Protein 3O60 (pdb70)

Structure (mmCIF, N/CA/C/O backbone):
data_3O60
#
_entry.id   3O60
#
_cell.length_a   95.457
_cell.length_b   95.457
_cell.length_c   96.840
_cell.angle_alpha   90.00
_cell.angle_beta   90.00
_cell.angle_gamma   90.00
#
_symmetry.space_group_name_H-M   'P 41'
#
loop_
_entity.id
_entity.type
_entity.pdbx_description
1 polymer 'Lin0861 protein'
2 non-polymer 'SULFATE ION'
#
loop_
_atom_site.group_PDB
_atom_site.id
_atom_site.type_symbol
_atom_site.label_atom_id
_atom_site.label_alt_id
_atom_site.label_comp_id
_atom_site.label_asym_id
_atom_site.label_entity_id
_atom_site.label_seq_id
_atom_site.pdbx_PDB_ins_code
_atom_site.Cartn_x
_atom_site.Cartn_y
_atom_site.Cartn_z
_atom_site.occupancy
_atom_site.B_iso_or_equiv
_atom_site.auth_seq_id
_atom_site.auth_comp_id
_atom_site.auth_asym_id
_atom_site.auth_atom_id
_atom_site.pdbx_PDB_model_num
ATOM 1 N N . ASN A 1 3 ? 29.301 17.974 0.275 1.00 73.50 3 ASN A N 1
ATOM 2 C CA . ASN A 1 3 ? 27.886 17.741 0.527 1.00 76.18 3 ASN A CA 1
ATOM 3 C C . ASN A 1 3 ? 27.671 16.757 1.665 1.00 73.79 3 ASN A C 1
ATOM 4 O O . ASN A 1 3 ? 28.626 16.213 2.206 1.00 73.76 3 ASN A O 1
ATOM 9 N N . TYR A 1 4 ? 26.417 16.546 2.041 1.00 74.14 4 TYR A N 1
ATOM 10 C CA . TYR A 1 4 ? 26.097 15.716 3.201 1.00 76.99 4 TYR A CA 1
ATOM 11 C C . TYR A 1 4 ? 25.550 14.317 2.909 1.00 75.66 4 TYR A C 1
ATOM 12 O O . TYR A 1 4 ? 25.081 13.637 3.813 1.00 72.92 4 TYR A O 1
ATOM 21 N N . VAL A 1 5 ? 25.597 13.893 1.652 1.00 74.96 5 VAL A N 1
ATOM 22 C CA . VAL A 1 5 ? 25.151 12.550 1.278 1.00 74.70 5 VAL A CA 1
ATOM 23 C C . VAL A 1 5 ? 26.141 11.469 1.729 1.00 75.96 5 VAL A C 1
ATOM 24 O O . VAL A 1 5 ? 27.331 11.735 1.861 1.00 74.89 5 VAL A O 1
ATOM 28 N N . LYS A 1 6 ? 25.656 10.249 1.938 1.00 73.59 6 LYS A N 1
ATOM 29 C CA . LYS A 1 6 ? 26.474 9.210 2.562 1.00 71.39 6 LYS A CA 1
ATOM 30 C C . LYS A 1 6 ? 26.974 8.103 1.632 1.00 72.81 6 LYS A C 1
ATOM 31 O O . LYS A 1 6 ? 26.200 7.463 0.925 1.00 70.90 6 LYS A O 1
ATOM 33 N N . VAL A 1 7 ? 28.292 7.916 1.629 1.00 72.45 7 VAL A N 1
ATOM 34 C CA . VAL A 1 7 ? 28.961 6.850 0.887 1.00 67.35 7 VAL A CA 1
ATOM 35 C C . VAL A 1 7 ? 28.710 5.404 1.328 1.00 66.79 7 VAL A C 1
ATOM 36 O O . VAL A 1 7 ? 28.531 4.524 0.496 1.00 67.36 7 VAL A O 1
ATOM 40 N N . HIS A 1 8 ? 28.625 5.182 2.626 1.00 68.31 8 HIS A N 1
ATOM 41 C CA . HIS A 1 8 ? 28.630 3.840 3.189 1.00 68.40 8 HIS A CA 1
ATOM 42 C C . HIS A 1 8 ? 27.326 3.105 3.079 1.00 71.09 8 HIS A C 1
ATOM 43 O O . HIS A 1 8 ? 26.313 3.606 3.502 1.00 73.77 8 HIS A O 1
ATOM 50 N N . GLN A 1 9 ? 27.353 1.899 2.529 1.00 73.88 9 GLN A N 1
ATOM 51 C CA . GLN A 1 9 ? 26.142 1.178 2.351 1.00 75.74 9 GLN A CA 1
ATOM 52 C C . GLN A 1 9 ? 26.000 0.570 3.691 1.00 76.98 9 GLN A C 1
ATOM 53 O O . GLN A 1 9 ? 26.853 0.721 4.510 1.00 77.63 9 GLN A O 1
ATOM 59 N N . PRO A 1 10 ? 24.898 -0.086 3.954 1.00 81.99 10 PRO A N 1
ATOM 60 C CA . PRO A 1 10 ? 24.752 -0.700 5.264 1.00 84.59 10 PRO A CA 1
ATOM 61 C C . PRO A 1 10 ? 24.592 -2.191 5.139 1.00 84.62 10 PRO A C 1
ATOM 62 O O . PRO A 1 10 ? 23.932 -2.677 4.242 1.00 79.85 10 PRO A O 1
ATOM 66 N N . LEU A 1 11 ? 25.206 -2.920 6.045 1.00 85.08 11 LEU A N 1
ATOM 67 C CA . LEU A 1 11 ? 25.152 -4.352 5.977 1.00 84.53 11 LEU A CA 1
ATOM 68 C C . LEU A 1 11 ? 24.586 -4.801 7.258 1.00 87.00 11 LEU A C 1
ATOM 69 O O . LEU A 1 11 ? 25.022 -4.363 8.301 1.00 88.50 11 LEU A O 1
ATOM 71 N N . ASN A 1 12 ? 23.600 -5.669 7.188 1.00 87.47 12 ASN A N 1
ATOM 72 C CA . ASN A 1 12 ? 23.118 -6.337 8.360 1.00 86.57 12 ASN A CA 1
ATOM 73 C C . ASN A 1 12 ? 23.479 -7.745 8.071 1.00 84.42 12 ASN A C 1
ATOM 74 O O . ASN A 1 12 ? 22.703 -8.457 7.493 1.00 84.34 12 ASN A O 1
ATOM 76 N N . VAL A 1 13 ? 24.690 -8.137 8.415 1.00 83.03 13 VAL A N 1
ATOM 77 C CA . VAL A 1 13 ? 25.141 -9.470 8.054 1.00 81.76 13 VAL A CA 1
ATOM 78 C C . VAL A 1 13 ? 25.219 -10.359 9.279 1.00 77.73 13 VAL A C 1
ATOM 79 O O . VAL A 1 13 ? 25.764 -9.980 10.309 1.00 75.27 13 VAL A O 1
ATOM 83 N N . ASP A 1 14 ? 24.707 -11.571 9.143 1.00 75.13 14 ASP A N 1
ATOM 84 C CA . ASP A 1 14 ? 24.587 -12.471 10.268 1.00 73.75 14 ASP A CA 1
ATOM 85 C C . ASP A 1 14 ? 25.962 -12.767 10.806 1.00 73.36 14 ASP A C 1
ATOM 86 O O . ASP A 1 14 ? 26.935 -12.773 10.067 1.00 74.16 14 ASP A O 1
ATOM 91 N N . LEU A 1 15 ? 26.034 -13.003 12.106 1.00 72.01 15 LEU A N 1
ATOM 92 C CA . LEU A 1 15 ? 27.297 -13.276 12.746 1.00 70.88 15 LEU A CA 1
ATOM 93 C C . LEU A 1 15 ? 27.838 -14.539 12.119 1.00 72.31 15 LEU A C 1
ATOM 94 O O . LEU A 1 15 ? 29.029 -14.651 11.859 1.00 72.84 15 LEU A O 1
ATOM 99 N N . ARG A 1 16 ? 26.951 -15.500 11.895 1.00 71.06 16 ARG A N 1
ATOM 100 C CA . ARG A 1 16 ? 27.355 -16.769 11.324 1.00 72.17 16 ARG A CA 1
ATOM 101 C C . ARG A 1 16 ? 27.905 -16.577 9.927 1.00 71.63 16 ARG A C 1
ATOM 102 O O . ARG A 1 16 ? 28.909 -17.177 9.562 1.00 69.53 16 ARG A O 1
ATOM 104 N N . THR A 1 17 ? 27.216 -15.775 9.127 1.00 71.38 17 THR A N 1
ATOM 105 C CA . THR A 1 17 ? 27.676 -15.513 7.777 1.00 70.13 17 THR A CA 1
ATOM 106 C C . THR A 1 17 ? 29.010 -14.795 7.807 1.00 65.90 17 THR A C 1
ATOM 107 O O . THR A 1 17 ? 29.917 -15.125 7.056 1.00 66.44 17 THR A O 1
ATOM 111 N N . GLN A 1 18 ? 29.110 -13.787 8.662 1.00 66.18 18 GLN A N 1
ATOM 112 C CA . GLN A 1 18 ? 30.334 -13.017 8.788 1.00 64.83 18 GLN A CA 1
ATOM 113 C C . GLN A 1 18 ? 31.466 -13.902 9.274 1.00 64.80 18 GLN A C 1
ATOM 114 O O . GLN A 1 18 ? 32.598 -13.781 8.821 1.00 62.37 18 GLN A O 1
ATOM 120 N N . LYS A 1 19 ? 31.163 -14.758 10.240 1.00 64.97 19 LYS A N 1
ATOM 121 C CA . LYS A 1 19 ? 32.158 -15.662 10.793 1.00 62.86 19 LYS A CA 1
ATOM 122 C C . LYS A 1 19 ? 32.676 -16.672 9.779 1.00 64.47 19 LYS A C 1
ATOM 123 O O . LYS A 1 19 ? 33.870 -16.939 9.717 1.00 62.86 19 LYS A O 1
ATOM 125 N N . THR A 1 20 ? 31.775 -17.249 8.995 1.00 64.81 20 THR A N 1
ATOM 126 C CA . THR A 1 20 ? 32.175 -18.280 8.052 1.00 62.83 20 THR A CA 1
ATOM 127 C C . THR A 1 20 ? 33.140 -17.728 7.023 1.00 60.16 20 THR A C 1
ATOM 128 O O . THR A 1 20 ? 34.128 -18.365 6.694 1.00 61.28 20 THR A O 1
ATOM 132 N N . GLN A 1 21 ? 32.862 -16.535 6.522 1.00 58.78 21 GLN A N 1
ATOM 133 C CA . GLN A 1 21 ? 33.739 -15.930 5.538 1.00 59.01 21 GLN A CA 1
ATOM 134 C C . GLN A 1 21 ? 35.107 -15.708 6.144 1.00 57.69 21 GLN A C 1
ATOM 135 O O . GLN A 1 21 ? 36.124 -15.953 5.511 1.00 56.66 21 GLN A O 1
ATOM 141 N N . THR A 1 22 ? 35.115 -15.242 7.384 1.00 59.24 22 THR A N 1
ATOM 142 C CA . THR A 1 22 ? 36.350 -14.987 8.103 1.00 61.28 22 THR A CA 1
ATOM 143 C C . THR A 1 22 ? 37.146 -16.266 8.317 1.00 58.39 22 THR A C 1
ATOM 144 O O . THR A 1 22 ? 38.362 -16.270 8.190 1.00 57.69 22 THR A O 1
ATOM 148 N N . LYS A 1 23 ? 36.464 -17.351 8.657 1.00 58.54 23 LYS A N 1
ATOM 149 C CA . LYS A 1 23 ? 37.154 -18.619 8.800 1.00 57.20 23 LYS A CA 1
ATOM 150 C C . LYS A 1 23 ? 37.730 -19.038 7.465 1.00 58.16 23 LYS A C 1
ATOM 151 O O . LYS A 1 23 ? 38.847 -19.532 7.387 1.00 59.09 23 LYS A O 1
ATOM 157 N N . LEU A 1 24 ? 36.940 -18.867 6.411 1.00 58.63 24 LEU A N 1
ATOM 158 C CA . LEU A 1 24 ? 37.337 -19.283 5.072 1.00 56.18 24 LEU A CA 1
ATOM 159 C C . LEU A 1 24 ? 38.553 -18.541 4.527 1.00 55.19 24 LEU A C 1
ATOM 160 O O . LEU A 1 24 ? 39.457 -19.149 3.971 1.00 54.80 24 LEU A O 1
ATOM 165 N N . TYR A 1 25 ? 38.578 -17.227 4.681 1.00 54.77 25 TYR A N 1
ATOM 166 C CA . TYR A 1 25 ? 39.716 -16.456 4.206 1.00 53.30 25 TYR A CA 1
ATOM 167 C C . TYR A 1 25 ? 41.010 -16.813 4.919 1.00 53.83 25 TYR A C 1
ATOM 168 O O . TYR A 1 25 ? 42.069 -16.830 4.308 1.00 53.93 25 TYR A O 1
ATOM 177 N N . THR A 1 26 ? 40.919 -17.134 6.202 1.00 53.30 26 THR A N 1
ATOM 178 C CA . THR A 1 26 ? 42.108 -17.413 6.992 1.00 52.58 26 THR A CA 1
ATOM 179 C C . THR A 1 26 ? 42.843 -18.604 6.411 1.00 54.88 26 THR A C 1
ATOM 180 O O . THR A 1 26 ? 44.063 -18.599 6.316 1.00 56.99 26 THR A O 1
ATOM 184 N N . VAL A 1 27 ? 42.097 -19.637 6.047 1.00 56.23 27 VAL A N 1
ATOM 185 C CA . VAL A 1 27 ? 42.682 -20.825 5.450 1.00 53.79 27 VAL A CA 1
ATOM 186 C C . VAL A 1 27 ? 43.334 -20.502 4.115 1.00 55.87 27 VAL A C 1
ATOM 187 O O . VAL A 1 27 ? 44.397 -21.021 3.798 1.00 59.44 27 VAL A O 1
ATOM 191 N N . LEU A 1 28 ? 42.671 -19.673 3.320 1.00 54.52 28 LEU A N 1
ATOM 192 C CA . LEU A 1 28 ? 43.234 -19.237 2.058 1.00 53.31 28 LEU A CA 1
ATOM 193 C C . LEU A 1 28 ? 44.487 -18.449 2.351 1.00 55.54 28 LEU A C 1
ATOM 194 O O . LEU A 1 28 ? 45.500 -18.593 1.681 1.00 55.76 28 LEU A O 1
ATOM 199 N N . GLU A 1 29 ? 44.408 -17.614 3.376 1.00 55.48 29 GLU A N 1
ATOM 200 C CA . GLU A 1 29 ? 45.548 -16.836 3.805 1.00 54.25 29 GLU A CA 1
ATOM 201 C C . GLU A 1 29 ? 46.654 -17.774 4.261 1.00 56.45 29 GLU A C 1
ATOM 202 O O . GLU A 1 29 ? 47.804 -17.617 3.874 1.00 57.66 29 GLU A O 1
ATOM 208 N N . ARG A 1 30 ? 46.300 -18.780 5.028 1.00 55.01 30 ARG A N 1
ATOM 209 C CA . ARG A 1 30 ? 47.281 -19.706 5.525 1.00 55.87 30 ARG A CA 1
ATOM 210 C C . ARG A 1 30 ? 47.842 -20.518 4.404 1.00 58.41 30 ARG A C 1
ATOM 211 O O . ARG A 1 30 ? 49.002 -20.758 4.342 1.00 60.64 30 ARG A O 1
ATOM 219 N N . PHE A 1 31 ? 46.998 -20.935 3.497 1.00 57.74 31 PHE A N 1
ATOM 220 C CA . PHE A 1 31 ? 47.418 -21.750 2.372 1.00 56.86 31 PHE A CA 1
ATOM 221 C C . PHE A 1 31 ? 48.402 -21.034 1.460 1.00 58.30 31 PHE A C 1
ATOM 222 O O . PHE A 1 31 ? 49.352 -21.634 0.975 1.00 60.47 31 PHE A O 1
ATOM 230 N N . TYR A 1 32 ? 48.184 -19.750 1.217 1.00 57.74 32 TYR A N 1
ATOM 231 C CA . TYR A 1 32 ? 49.147 -18.983 0.447 1.00 58.38 32 TYR A CA 1
ATOM 232 C C . TYR A 1 32 ? 50.484 -18.876 1.157 1.00 61.14 32 TYR A C 1
ATOM 233 O O . TYR A 1 32 ? 51.536 -18.979 0.539 1.00 62.85 32 TYR A O 1
ATOM 242 N N . VAL A 1 33 ? 50.421 -18.612 2.456 1.00 60.66 33 VAL A N 1
ATOM 243 C CA . VAL A 1 33 ? 51.601 -18.388 3.282 1.00 62.08 33 VAL A CA 1
ATOM 244 C C . VAL A 1 33 ? 52.461 -19.632 3.310 1.00 63.52 33 VAL A C 1
ATOM 245 O O . VAL A 1 33 ? 53.681 -19.561 3.364 1.00 67.76 33 VAL A O 1
ATOM 249 N N . GLU A 1 34 ? 51.800 -20.775 3.237 1.00 62.15 34 GLU A N 1
ATOM 250 C CA . GLU A 1 34 ? 52.466 -22.059 3.175 1.00 64.56 34 GLU A CA 1
ATOM 251 C C . GLU A 1 34 ? 53.118 -22.169 1.809 1.00 65.26 34 GLU A C 1
ATOM 252 O O . GLU A 1 34 ? 53.903 -23.074 1.550 1.00 64.40 34 GLU A O 1
ATOM 258 N N . ASP A 1 35 ? 52.842 -21.188 0.960 1.00 65.40 35 ASP A N 1
ATOM 259 C CA . ASP A 1 35 ? 53.399 -21.170 -0.379 1.00 67.19 35 ASP A CA 1
ATOM 260 C C . ASP A 1 35 ? 52.717 -22.204 -1.264 1.00 68.52 35 ASP A C 1
ATOM 261 O O . ASP A 1 35 ? 53.269 -22.648 -2.265 1.00 69.66 35 ASP A O 1
ATOM 266 N N . ARG A 1 36 ? 51.491 -22.555 -0.893 1.00 64.25 36 ARG A N 1
ATOM 267 C CA . ARG A 1 36 ? 50.658 -23.487 -1.644 1.00 62.09 36 ARG A CA 1
ATOM 268 C C . ARG A 1 36 ? 50.149 -22.922 -2.971 1.00 62.23 36 ARG A C 1
ATOM 269 O O . ARG A 1 36 ? 49.938 -21.721 -3.103 1.00 60.43 36 ARG A O 1
ATOM 277 N N . THR A 1 37 ? 49.959 -23.809 -3.941 1.00 62.48 37 THR A N 1
ATOM 278 C CA . THR A 1 37 ? 49.385 -23.443 -5.223 1.00 60.68 37 THR A CA 1
ATOM 279 C C . THR A 1 37 ? 47.902 -23.190 -5.068 1.00 61.58 37 THR A C 1
ATOM 280 O O . THR A 1 37 ? 47.205 -23.977 -4.442 1.00 62.39 37 THR A O 1
ATOM 284 N N . PHE A 1 38 ? 47.424 -22.077 -5.604 1.00 60.41 38 PHE A N 1
ATOM 285 C CA . PHE A 1 38 ? 46.000 -21.788 -5.601 1.00 58.45 38 PHE A CA 1
ATOM 286 C C . PHE A 1 38 ? 45.197 -22.771 -6.443 1.00 59.93 38 PHE A C 1
ATOM 287 O O . PHE A 1 38 ? 44.126 -23.214 -6.050 1.00 60.37 38 PHE A O 1
ATOM 295 N N . GLU A 1 39 ? 45.729 -23.125 -7.603 1.00 61.00 39 GLU A N 1
ATOM 296 C CA . GLU A 1 39 ? 45.056 -24.053 -8.497 1.00 59.71 39 GLU A CA 1
ATOM 297 C C . GLU A 1 39 ? 44.905 -25.388 -7.793 1.00 63.02 39 GLU A C 1
ATOM 298 O O . GLU A 1 39 ? 43.902 -26.075 -7.942 1.00 63.16 39 GLU A O 1
ATOM 300 N N . SER A 1 40 ? 45.906 -25.719 -6.991 1.00 63.54 40 SER A N 1
ATOM 301 C CA . SER A 1 40 ? 45.953 -26.968 -6.249 1.00 61.12 40 SER A CA 1
ATOM 302 C C . SER A 1 40 ? 44.816 -27.087 -5.258 1.00 61.21 40 SER A C 1
ATOM 303 O O . SER A 1 40 ? 44.282 -28.168 -5.049 1.00 64.24 40 SER A O 1
ATOM 306 N N . ILE A 1 41 ? 44.439 -25.964 -4.662 1.00 62.77 41 ILE A N 1
ATOM 307 C CA . ILE A 1 41 ? 43.508 -25.970 -3.547 1.00 63.60 41 ILE A CA 1
ATOM 308 C C . ILE A 1 41 ? 42.161 -26.524 -3.952 1.00 61.71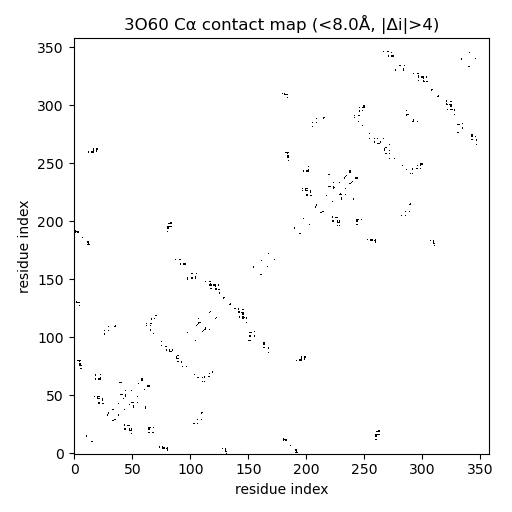 41 ILE A C 1
ATOM 309 O O . ILE A 1 41 ? 41.676 -26.280 -5.046 1.00 62.81 41 ILE A O 1
ATOM 314 N N . SER A 1 42 ? 41.555 -27.260 -3.031 1.00 60.79 42 SER A N 1
ATOM 315 C CA . SER A 1 42 ? 40.260 -27.873 -3.249 1.00 59.74 42 SER A CA 1
ATOM 316 C C . SER A 1 42 ? 39.333 -27.539 -2.094 1.00 61.09 42 SER A C 1
ATOM 317 O O . SER A 1 42 ? 39.776 -27.297 -0.981 1.00 59.06 42 SER A O 1
ATOM 320 N N . ILE A 1 43 ? 38.041 -27.513 -2.381 1.00 60.26 43 ILE A N 1
ATOM 321 C CA . ILE A 1 43 ? 37.041 -27.124 -1.405 1.00 58.79 43 ILE A CA 1
ATOM 322 C C . ILE A 1 43 ? 36.994 -28.064 -0.216 1.00 61.28 43 ILE A C 1
ATOM 323 O O . ILE A 1 43 ? 36.790 -27.635 0.912 1.00 61.68 43 ILE A O 1
ATOM 328 N N . LYS A 1 44 ? 37.170 -29.352 -0.466 1.00 62.69 44 LYS A N 1
ATOM 329 C CA . LYS A 1 44 ? 37.121 -30.319 0.612 1.00 62.74 44 LYS A CA 1
ATOM 330 C C . LYS A 1 44 ? 38.232 -30.059 1.614 1.00 62.79 44 LYS A C 1
ATOM 331 O O . LYS A 1 44 ? 37.998 -30.061 2.815 1.00 63.63 44 LYS A O 1
ATOM 337 N N . ASP A 1 45 ? 39.445 -29.852 1.124 1.00 61.39 45 ASP A N 1
ATOM 338 C CA . ASP A 1 45 ? 40.554 -29.549 2.013 1.00 61.60 45 ASP A CA 1
ATOM 339 C C . ASP A 1 45 ? 40.352 -28.232 2.745 1.00 61.72 45 ASP A C 1
ATOM 340 O O . ASP A 1 45 ? 40.683 -28.115 3.913 1.00 62.14 45 ASP A O 1
ATOM 345 N N . LEU A 1 46 ? 39.865 -27.224 2.035 1.00 60.73 46 LEU A N 1
ATOM 346 C CA . LEU A 1 46 ? 39.651 -25.925 2.643 1.00 59.48 46 LEU A CA 1
ATOM 347 C C . LEU A 1 46 ? 38.604 -26.007 3.734 1.00 60.94 46 LEU A C 1
ATOM 348 O O . LEU A 1 46 ? 38.775 -25.458 4.813 1.00 62.81 46 LEU A O 1
ATOM 353 N N . CYS A 1 47 ? 37.488 -26.650 3.429 1.00 61.61 47 CYS A N 1
ATOM 354 C CA . CYS A 1 47 ? 36.441 -26.845 4.416 1.00 63.04 47 CYS A CA 1
ATOM 355 C C . CYS A 1 47 ? 36.851 -27.740 5.587 1.00 64.13 47 CYS A C 1
ATOM 356 O O . CYS A 1 47 ? 36.547 -27.439 6.737 1.00 64.18 47 CYS A O 1
ATOM 359 N N . GLU A 1 48 ? 37.519 -28.850 5.294 1.00 63.13 48 GLU A N 1
ATOM 360 C CA . GLU A 1 48 ? 37.994 -29.728 6.354 1.00 64.31 48 GLU A CA 1
ATOM 361 C C . GLU A 1 48 ? 39.010 -28.994 7.206 1.00 64.78 48 GLU A C 1
ATOM 362 O O . GLU A 1 48 ? 39.006 -29.097 8.427 1.00 63.51 48 GLU A O 1
ATOM 364 N N . GLN A 1 49 ? 39.819 -28.178 6.565 1.00 63.58 49 GLN A N 1
ATOM 365 C CA . GLN A 1 49 ? 40.809 -27.407 7.263 1.00 61.75 49 GLN A CA 1
ATOM 366 C C . GLN A 1 49 ? 40.139 -26.240 7.907 1.00 62.04 49 GLN A C 1
ATOM 367 O O . GLN A 1 49 ? 40.500 -25.801 8.954 1.00 63.93 49 GLN A O 1
ATOM 373 N N . ALA A 1 50 ? 39.147 -25.719 7.254 1.00 60.93 50 ALA A N 1
ATOM 374 C CA . ALA A 1 50 ? 38.473 -24.519 7.733 1.00 61.25 50 ALA A CA 1
ATOM 375 C C . ALA A 1 50 ? 37.315 -24.765 8.694 1.00 64.05 50 ALA A C 1
ATOM 376 O O . ALA A 1 50 ? 36.772 -23.825 9.261 1.00 63.77 50 ALA A O 1
ATOM 378 N N . ARG A 1 51 ? 36.947 -26.021 8.892 1.00 65.59 51 ARG A N 1
ATOM 379 C CA . ARG A 1 51 ? 35.878 -26.338 9.826 1.00 65.30 51 ARG A CA 1
ATOM 380 C C . ARG A 1 51 ? 34.579 -25.627 9.473 1.00 64.86 51 ARG A C 1
ATOM 381 O O . ARG A 1 51 ? 33.873 -25.136 10.346 1.00 61.68 51 ARG A O 1
ATOM 383 N N . VAL A 1 52 ? 34.240 -25.632 8.191 1.00 65.16 52 VAL A N 1
ATOM 384 C CA . VAL A 1 52 ? 32.983 -25.067 7.724 1.00 68.83 52 VAL A CA 1
ATOM 385 C C . VAL A 1 52 ? 32.171 -26.147 7.037 1.00 71.15 52 VAL A C 1
ATOM 386 O O . VAL A 1 52 ? 32.727 -27.041 6.413 1.00 72.56 52 VAL A O 1
ATOM 390 N N . SER A 1 53 ? 30.853 -26.060 7.154 1.00 70.84 53 SER A N 1
ATOM 391 C CA . SER A 1 53 ? 29.988 -27.079 6.596 1.00 71.49 53 SER A CA 1
ATOM 392 C C . SER A 1 53 ? 30.173 -27.102 5.090 1.00 70.93 53 SER A C 1
ATOM 393 O O . SER A 1 53 ? 30.128 -26.066 4.441 1.00 70.94 53 SER A O 1
ATOM 396 N N . ARG A 1 54 ? 30.418 -28.234 4.460 1.00 70.95 54 ARG A N 1
ATOM 397 C CA . ARG A 1 54 ? 30.560 -28.113 3.019 1.00 70.31 54 ARG A CA 1
ATOM 398 C C . ARG A 1 54 ? 29.256 -27.776 2.401 1.00 68.36 54 ARG A C 1
ATOM 399 O O . ARG A 1 54 ? 29.196 -27.172 1.374 1.00 67.04 54 ARG A O 1
ATOM 407 N N . ALA A 1 55 ? 28.181 -28.196 3.014 1.00 69.65 55 ALA A N 1
ATOM 408 C CA . ALA A 1 55 ? 26.906 -27.732 2.501 1.00 68.14 55 ALA A CA 1
ATOM 409 C C . ALA A 1 55 ? 26.824 -26.215 2.529 1.00 69.17 55 ALA A C 1
ATOM 410 O O . ALA A 1 55 ? 26.306 -25.597 1.610 1.00 67.67 55 ALA A O 1
ATOM 412 N N . THR A 1 56 ? 27.309 -25.623 3.610 1.00 72.46 56 THR A N 1
ATOM 413 C CA . THR A 1 56 ? 27.207 -24.184 3.801 1.00 73.37 56 THR A CA 1
ATOM 414 C C . THR A 1 56 ? 27.974 -23.397 2.756 1.00 73.34 56 THR A C 1
ATOM 415 O O . THR A 1 56 ? 27.545 -22.329 2.333 1.00 74.75 56 THR A O 1
ATOM 419 N N . PHE A 1 57 ? 29.142 -23.904 2.388 1.00 71.07 57 PHE A N 1
ATOM 420 C CA . PHE A 1 57 ? 30.021 -23.189 1.482 1.00 66.65 57 PHE A CA 1
ATOM 421 C C . PHE A 1 57 ? 29.418 -22.985 0.101 1.00 68.91 57 PHE A C 1
ATOM 422 O O . PHE A 1 57 ? 29.484 -21.895 -0.453 1.00 69.66 57 PHE A O 1
ATOM 430 N N . TYR A 1 58 ? 28.862 -24.051 -0.461 1.00 69.48 58 TYR A N 1
ATOM 431 C CA . TYR A 1 58 ? 28.341 -24.024 -1.822 1.00 65.23 58 TYR A CA 1
ATOM 432 C C . TYR A 1 58 ? 27.183 -23.058 -1.998 1.00 68.40 58 TYR A C 1
ATOM 433 O O . TYR A 1 58 ? 27.077 -22.394 -3.022 1.00 72.00 58 TYR A O 1
ATOM 442 N N . ARG A 1 59 ? 26.297 -22.999 -1.018 1.00 69.63 59 ARG A N 1
ATOM 443 C CA . ARG A 1 59 ? 25.111 -22.178 -1.163 1.00 71.80 59 ARG A CA 1
ATOM 444 C C . ARG A 1 59 ? 25.467 -20.713 -1.315 1.00 73.69 59 ARG A C 1
ATOM 445 O O . ARG A 1 59 ? 24.899 -20.020 -2.150 1.00 74.93 59 ARG A O 1
ATOM 447 N N . HIS A 1 60 ? 26.486 -20.266 -0.593 1.00 73.73 60 HIS A N 1
ATOM 448 C CA . HIS A 1 60 ? 26.939 -18.883 -0.703 1.00 74.18 60 HIS A CA 1
ATOM 449 C C . HIS A 1 60 ? 27.724 -18.567 -1.979 1.00 72.03 60 HIS A C 1
ATOM 450 O O . HIS A 1 60 ? 27.516 -17.522 -2.587 1.00 70.40 60 HIS A O 1
ATOM 457 N N . HIS A 1 61 ? 28.628 -19.456 -2.378 1.00 71.13 61 HIS A N 1
ATOM 458 C CA . HIS A 1 61 ? 29.429 -19.226 -3.574 1.00 69.86 61 HIS A CA 1
ATOM 459 C C . HIS A 1 61 ? 29.753 -20.498 -4.347 1.00 70.36 61 HIS A C 1
ATOM 460 O O . HIS A 1 61 ? 29.937 -21.556 -3.765 1.00 70.05 61 HIS A O 1
ATOM 467 N N . LYS A 1 62 ? 29.782 -20.395 -5.667 1.00 73.88 62 LYS A N 1
ATOM 468 C CA . LYS A 1 62 ? 30.154 -21.525 -6.509 1.00 72.52 62 LYS A CA 1
ATOM 469 C C . LYS A 1 62 ? 31.605 -21.991 -6.352 1.00 71.08 62 LYS A C 1
ATOM 470 O O . LYS A 1 62 ? 31.872 -23.184 -6.302 1.00 67.94 62 LYS A O 1
ATOM 472 N N . GLU A 1 63 ? 32.547 -21.052 -6.310 1.00 70.75 63 GLU A N 1
ATOM 473 C CA . GLU A 1 63 ? 33.968 -21.407 -6.320 1.00 66.45 63 GLU A CA 1
ATOM 474 C C . GLU A 1 63 ? 34.827 -20.706 -5.267 1.00 63.47 63 GLU A C 1
ATOM 475 O O . GLU A 1 63 ? 34.451 -19.679 -4.721 1.00 65.09 63 GLU A O 1
ATOM 481 N N . ILE A 1 64 ? 35.995 -21.283 -5.010 1.00 61.12 64 ILE A N 1
ATOM 482 C CA . ILE A 1 64 ? 36.895 -20.862 -3.941 1.00 57.80 64 ILE A CA 1
ATOM 483 C C . ILE A 1 64 ? 37.330 -19.414 -4.071 1.00 57.65 64 ILE A C 1
ATOM 484 O O . ILE A 1 64 ? 37.516 -18.722 -3.077 1.00 56.37 64 ILE A O 1
ATOM 489 N N . ILE A 1 65 ? 37.442 -18.949 -5.306 1.00 56.10 65 ILE A N 1
ATOM 490 C CA . ILE A 1 65 ? 37.901 -17.600 -5.595 1.00 53.45 65 ILE A CA 1
ATOM 491 C C . ILE A 1 65 ? 36.940 -16.565 -5.046 1.00 54.78 65 ILE A C 1
ATOM 492 O O . ILE A 1 65 ? 37.313 -15.425 -4.813 1.00 55.78 65 ILE A O 1
ATOM 497 N N . GLN A 1 66 ? 35.706 -16.986 -4.806 1.00 55.90 66 GLN A N 1
ATOM 498 C CA . GLN A 1 66 ? 34.666 -16.095 -4.306 1.00 58.31 66 GLN A CA 1
ATOM 499 C C . GLN A 1 66 ? 34.989 -15.526 -2.928 1.00 55.91 66 GLN A C 1
ATOM 500 O O . GLN A 1 66 ? 34.676 -14.378 -2.638 1.00 54.85 66 GLN A O 1
ATOM 506 N N . VAL A 1 67 ? 35.618 -16.352 -2.099 1.00 52.59 67 VAL A N 1
ATOM 507 C CA . VAL A 1 67 ? 36.048 -15.973 -0.763 1.00 54.22 67 VAL A CA 1
ATOM 508 C C . VAL A 1 67 ? 36.928 -14.743 -0.816 1.00 54.51 67 VAL A C 1
ATOM 509 O O . VAL A 1 67 ? 36.787 -13.819 -0.028 1.00 54.65 67 VAL A O 1
ATOM 513 N N . ILE A 1 68 ? 37.855 -14.755 -1.754 1.00 52.81 68 ILE A N 1
ATOM 514 C CA . ILE A 1 68 ? 38.719 -13.618 -2.002 1.00 52.07 68 ILE A CA 1
ATOM 515 C C . ILE A 1 68 ? 37.867 -12.443 -2.439 1.00 50.34 68 ILE A C 1
ATOM 516 O O . ILE A 1 68 ? 38.168 -11.301 -2.139 1.00 51.32 68 ILE A O 1
ATOM 521 N N . GLU A 1 69 ? 36.796 -12.737 -3.161 1.00 49.98 69 GLU A N 1
ATOM 522 C CA . GLU A 1 69 ? 35.881 -11.709 -3.618 1.00 52.55 69 GLU A CA 1
ATOM 523 C C . GLU A 1 69 ? 35.219 -11.014 -2.446 1.00 52.75 69 GLU A C 1
ATOM 524 O O . GLU A 1 69 ? 35.081 -9.798 -2.435 1.00 52.74 69 GLU A O 1
ATOM 530 N N . VAL A 1 70 ? 34.769 -11.803 -1.479 1.00 54.30 70 VAL A N 1
ATOM 531 C CA . VAL A 1 70 ? 34.143 -11.276 -0.275 1.00 52.42 70 VAL A CA 1
ATOM 532 C C . VAL A 1 70 ? 35.111 -10.443 0.550 1.00 54.33 70 VAL A C 1
ATOM 533 O O . VAL A 1 70 ? 34.746 -9.401 1.072 1.00 56.40 70 VAL A O 1
ATOM 537 N N . GLN A 1 71 ? 36.355 -10.890 0.647 1.00 53.66 71 GLN A N 1
ATOM 538 C CA . GLN A 1 71 ? 37.340 -10.171 1.432 1.00 53.84 71 GLN A CA 1
ATOM 539 C C . GLN A 1 71 ? 37.536 -8.784 0.858 1.00 54.54 71 GLN A C 1
ATOM 540 O O . GLN A 1 71 ? 37.591 -7.808 1.590 1.00 55.86 71 GLN A O 1
ATOM 546 N N . ILE A 1 72 ? 37.629 -8.698 -0.459 1.00 52.04 72 ILE A N 1
ATOM 547 C CA . ILE A 1 72 ? 37.814 -7.421 -1.123 1.00 49.79 72 ILE A CA 1
ATOM 548 C C . ILE A 1 72 ? 36.617 -6.547 -0.824 1.00 52.87 72 ILE A C 1
ATOM 549 O O . ILE A 1 72 ? 36.745 -5.348 -0.624 1.00 56.00 72 ILE A O 1
ATOM 554 N N . LEU A 1 73 ? 35.447 -7.165 -0.808 1.00 53.80 73 LEU A N 1
ATOM 555 C CA . LEU A 1 73 ? 34.211 -6.471 -0.488 1.00 55.87 73 LEU A CA 1
ATOM 556 C C . LEU A 1 73 ? 34.198 -5.941 0.941 1.00 57.78 73 LEU A C 1
ATOM 557 O O . LEU A 1 73 ? 33.691 -4.854 1.197 1.00 58.41 73 LEU A O 1
ATOM 562 N N . ARG A 1 74 ? 34.746 -6.719 1.869 1.00 56.31 74 ARG A N 1
ATOM 563 C CA . ARG A 1 74 ? 34.779 -6.333 3.273 1.00 55.95 74 ARG A CA 1
ATOM 564 C C . ARG A 1 74 ? 35.594 -5.068 3.472 1.00 57.33 74 ARG A C 1
ATOM 565 O O . ARG A 1 74 ? 35.184 -4.160 4.180 1.00 59.11 74 ARG A O 1
ATOM 573 N N . THR A 1 75 ? 36.746 -5.008 2.824 1.00 57.12 75 THR A N 1
ATOM 574 C CA . THR A 1 75 ? 37.631 -3.862 2.928 1.00 56.12 75 THR A CA 1
ATOM 575 C C . THR A 1 75 ? 36.892 -2.652 2.409 1.00 56.10 75 THR A C 1
ATOM 576 O O . THR A 1 75 ? 37.062 -1.544 2.901 1.00 56.12 75 THR A O 1
ATOM 588 N N . GLN A 1 77 ? 33.803 -1.979 2.641 1.00 56.86 77 GLN A N 1
ATOM 589 C CA . GLN A 1 77 ? 32.949 -1.532 3.703 1.00 58.52 77 GLN A CA 1
ATOM 590 C C . GLN A 1 77 ? 33.653 -0.688 4.723 1.00 60.03 77 GLN A C 1
ATOM 591 O O . GLN A 1 77 ? 33.082 0.238 5.227 1.00 60.93 77 GLN A O 1
ATOM 597 N N . TYR A 1 78 ? 34.889 -1.009 5.036 1.00 58.39 78 TYR A N 1
ATOM 598 C CA . TYR A 1 78 ? 35.632 -0.208 5.966 1.00 57.93 78 TYR A CA 1
ATOM 599 C C . TYR A 1 78 ? 36.062 0.990 5.242 1.00 57.93 78 TYR A C 1
ATOM 600 O O . TYR A 1 78 ? 36.200 2.036 5.810 1.00 58.00 78 TYR A O 1
ATOM 609 N N . PHE A 1 79 ? 36.321 0.835 3.971 1.00 57.04 79 PHE A N 1
ATOM 610 C CA . PHE A 1 79 ? 36.857 1.938 3.240 1.00 56.20 79 PHE A CA 1
ATOM 611 C C . PHE A 1 79 ? 35.798 2.960 3.231 1.00 57.15 79 PHE A C 1
ATOM 612 O O . PHE A 1 79 ? 36.034 4.092 3.518 1.00 57.93 79 PHE A O 1
ATOM 620 N N . SER A 1 80 ? 34.603 2.547 2.885 1.00 57.06 80 SER A N 1
ATOM 621 C CA . SER A 1 80 ? 33.511 3.468 2.789 1.00 57.77 80 SER A CA 1
ATOM 622 C C . SER A 1 80 ? 33.308 4.129 4.107 1.00 60.55 80 SER A C 1
ATOM 623 O O . SER A 1 80 ? 33.068 5.309 4.196 1.00 60.38 80 SER A O 1
ATOM 626 N N . LEU A 1 81 ? 33.388 3.352 5.155 1.00 59.91 81 LEU A N 1
ATOM 627 C CA . LEU A 1 81 ? 33.231 3.915 6.446 1.00 58.63 81 LEU A CA 1
ATOM 628 C C . LEU A 1 81 ? 34.300 4.930 6.634 1.00 56.56 81 LEU A C 1
ATOM 629 O O . LEU A 1 81 ? 34.052 6.029 6.992 1.00 59.21 81 LEU A O 1
ATOM 634 N N . GLU A 1 82 ? 35.518 4.555 6.371 1.00 55.30 82 GLU A N 1
ATOM 635 C CA . GLU A 1 82 ? 36.619 5.493 6.548 1.00 55.18 82 GLU A CA 1
ATOM 636 C C . GLU A 1 82 ? 36.454 6.736 5.686 1.00 56.92 82 GLU A C 1
ATOM 637 O O . GLU A 1 82 ? 36.836 7.829 6.079 1.00 58.79 82 GLU A O 1
ATOM 643 N N . PHE A 1 83 ? 35.882 6.553 4.503 1.00 58.92 83 PHE A N 1
ATOM 644 C CA . PHE A 1 83 ? 35.771 7.605 3.499 1.00 57.69 83 PHE A CA 1
ATOM 645 C C . PHE A 1 83 ? 34.927 8.784 3.965 1.00 58.92 83 PHE A C 1
ATOM 646 O O . PHE A 1 83 ? 35.271 9.933 3.723 1.00 59.82 83 PHE A O 1
ATOM 654 N N . ASP A 1 84 ? 33.842 8.481 4.645 1.00 59.61 84 ASP A N 1
ATOM 655 C CA . ASP A 1 84 ? 32.931 9.472 5.183 1.00 59.93 84 ASP A CA 1
ATOM 656 C C . ASP A 1 84 ? 33.551 10.320 6.270 1.00 63.04 84 ASP A C 1
ATOM 657 O O . ASP A 1 84 ? 33.182 11.443 6.472 1.00 66.03 84 ASP A O 1
ATOM 662 N N . GLN A 1 85 ? 34.487 9.762 6.988 1.00 58.86 85 GLN A N 1
ATOM 663 C CA . GLN A 1 85 ? 35.058 10.383 8.148 1.00 58.85 85 GLN A CA 1
ATOM 664 C C . GLN A 1 85 ? 36.269 11.231 7.874 1.00 61.29 85 GLN A C 1
ATOM 665 O O . GLN A 1 85 ? 36.953 11.643 8.780 1.00 59.50 85 GLN A O 1
ATOM 671 N N . ILE A 1 86 ? 36.547 11.481 6.618 1.00 61.52 86 ILE A N 1
ATOM 672 C CA . ILE A 1 86 ? 37.585 12.417 6.208 1.00 61.30 86 ILE A CA 1
ATOM 673 C C . ILE A 1 86 ? 37.002 13.547 5.378 1.00 59.50 86 ILE A C 1
ATOM 674 O O . ILE A 1 86 ? 36.076 13.341 4.608 1.00 58.67 86 ILE A O 1
ATOM 679 N N . ILE A 1 87 ? 37.549 14.744 5.529 1.00 57.35 87 ILE A N 1
ATOM 680 C CA . ILE A 1 87 ? 37.135 15.847 4.686 1.00 59.09 87 ILE A CA 1
ATOM 681 C C . ILE A 1 87 ? 37.540 15.472 3.272 1.00 62.29 87 ILE A C 1
ATOM 682 O O . ILE A 1 87 ? 38.657 15.018 3.045 1.00 61.23 87 ILE A O 1
ATOM 687 N N . LEU A 1 88 ? 36.643 15.652 2.309 1.00 63.73 88 LEU A N 1
ATOM 688 C CA . LEU A 1 88 ? 36.893 15.135 0.972 1.00 59.28 88 LEU A CA 1
ATOM 689 C C . LEU A 1 88 ? 37.647 16.125 0.108 1.00 62.12 88 LEU A C 1
ATOM 690 O O . LEU A 1 88 ? 37.095 17.108 -0.369 1.00 63.02 88 LEU A O 1
ATOM 695 N N . THR A 1 89 ? 38.933 15.859 -0.057 1.00 63.42 89 THR A N 1
ATOM 696 C CA . THR A 1 89 ? 39.794 16.632 -0.927 1.00 62.65 89 THR A CA 1
ATOM 697 C C . THR A 1 89 ? 40.605 15.614 -1.695 1.00 63.25 89 THR A C 1
ATOM 698 O O . THR A 1 89 ? 40.754 14.485 -1.247 1.00 63.20 89 THR A O 1
ATOM 702 N N . LYS A 1 90 ? 41.140 16.002 -2.843 1.00 61.85 90 LYS A N 1
ATOM 703 C CA . LYS A 1 90 ? 41.781 15.030 -3.702 1.00 62.43 90 LYS A CA 1
ATOM 704 C C . LYS A 1 90 ? 42.941 14.395 -2.965 1.00 63.39 90 LYS A C 1
ATOM 705 O O . LYS A 1 90 ? 43.119 13.183 -3.006 1.00 64.37 90 LYS A O 1
ATOM 707 N N . GLU A 1 91 ? 43.741 15.218 -2.306 1.00 61.26 91 GLU A N 1
ATOM 708 C CA . GLU A 1 91 ? 44.859 14.703 -1.542 1.00 63.94 91 GLU A CA 1
ATOM 709 C C . GLU A 1 91 ? 44.318 13.828 -0.430 1.00 63.42 91 GLU A C 1
ATOM 710 O O . GLU A 1 91 ? 44.890 12.793 -0.109 1.00 61.38 91 GLU A O 1
ATOM 716 N N . ASN A 1 92 ? 43.209 14.256 0.160 1.00 62.77 92 ASN A N 1
ATOM 717 C CA . ASN A 1 92 ? 42.624 13.531 1.272 1.00 60.75 92 ASN A CA 1
ATOM 718 C C . ASN A 1 92 ? 42.177 12.140 0.877 1.00 62.94 92 ASN A C 1
ATOM 719 O O . ASN A 1 92 ? 42.431 11.177 1.589 1.00 64.32 92 ASN A O 1
ATOM 724 N N . ILE A 1 93 ? 41.485 12.036 -0.249 1.00 61.85 93 ILE A N 1
ATOM 725 C CA . ILE A 1 93 ? 41.038 10.743 -0.746 1.00 59.07 93 ILE A CA 1
ATOM 726 C C . ILE A 1 93 ? 42.216 9.848 -1.096 1.00 59.53 93 ILE A C 1
ATOM 727 O O . ILE A 1 93 ? 42.194 8.653 -0.839 1.00 57.97 93 ILE A O 1
ATOM 732 N N . GLN A 1 94 ? 43.252 10.438 -1.671 1.00 59.82 94 GLN A N 1
ATOM 733 C CA . GLN A 1 94 ? 44.395 9.667 -2.118 1.00 58.59 94 GLN A CA 1
ATOM 734 C C . GLN A 1 94 ? 45.043 8.969 -0.943 1.00 59.26 94 GLN A C 1
ATOM 735 O O . GLN A 1 94 ? 45.408 7.804 -1.030 1.00 56.91 94 GLN A O 1
ATOM 741 N N . ARG A 1 95 ? 45.206 9.699 0.151 1.00 60.45 95 ARG A N 1
ATOM 742 C CA . ARG A 1 95 ? 45.888 9.165 1.315 1.00 57.88 95 ARG A CA 1
ATOM 743 C C . ARG A 1 95 ? 45.134 7.977 1.873 1.00 58.12 95 ARG A C 1
ATOM 744 O O . ARG A 1 95 ? 45.737 6.989 2.273 1.00 58.05 95 ARG A O 1
ATOM 746 N N . LEU A 1 96 ? 43.813 8.073 1.913 1.00 58.09 96 LEU A N 1
ATOM 747 C CA . LEU A 1 96 ? 43.026 6.984 2.454 1.00 56.09 96 LEU A CA 1
ATOM 748 C C . LEU A 1 96 ? 43.167 5.710 1.643 1.00 56.51 96 LEU A C 1
ATOM 749 O O . LEU A 1 96 ? 43.352 4.643 2.206 1.00 57.35 96 LEU A O 1
ATOM 754 N N . ILE A 1 97 ? 43.173 5.857 0.342 1.00 55.17 97 ILE A N 1
ATOM 755 C CA . ILE A 1 97 ? 43.333 4.741 -0.520 1.00 54.77 97 ILE A CA 1
ATOM 756 C C . ILE A 1 97 ? 44.676 4.189 -0.286 1.00 53.21 97 ILE A C 1
ATOM 757 O O . ILE A 1 97 ? 44.832 3.030 -0.093 1.00 52.23 97 ILE A O 1
ATOM 762 N N . LEU A 1 98 ? 45.668 5.036 -0.293 1.00 53.56 98 LEU A N 1
ATOM 763 C CA . LEU A 1 98 ? 47.003 4.563 -0.112 1.00 53.49 98 LEU A CA 1
ATOM 764 C C . LEU A 1 98 ? 47.110 3.735 1.109 1.00 56.67 98 LEU A C 1
ATOM 765 O O . LEU A 1 98 ? 47.586 2.632 1.064 1.00 58.50 98 LEU A O 1
ATOM 770 N N . ARG A 1 99 ? 46.695 4.300 2.223 1.00 56.09 99 ARG A N 1
ATOM 771 C CA . ARG A 1 99 ? 46.721 3.629 3.513 1.00 55.66 99 ARG A CA 1
ATOM 772 C C . ARG A 1 99 ? 46.172 2.248 3.461 1.00 55.26 99 ARG A C 1
ATOM 773 O O . ARG A 1 99 ? 46.540 1.397 4.216 1.00 56.15 99 ARG A O 1
ATOM 781 N N . THR A 1 100 ? 45.247 2.045 2.565 1.00 56.76 100 THR A N 1
ATOM 782 C CA . THR A 1 100 ? 44.568 0.803 2.466 1.00 55.85 100 THR A CA 1
ATOM 783 C C . THR A 1 100 ? 45.406 -0.161 1.701 1.00 54.46 100 THR A C 1
ATOM 784 O O . THR A 1 100 ? 45.388 -1.309 1.959 1.00 55.17 100 THR A O 1
ATOM 788 N N . ILE A 1 101 ? 46.165 0.298 0.745 1.00 51.67 101 ILE A N 1
ATOM 789 C CA . ILE A 1 101 ? 46.989 -0.630 0.033 1.00 52.86 101 ILE A CA 1
ATOM 790 C C . ILE A 1 101 ? 48.063 -1.104 0.976 1.00 53.89 101 ILE A C 1
ATOM 791 O O . ILE A 1 101 ? 48.489 -2.224 0.955 1.00 53.98 101 ILE A O 1
ATOM 796 N N . GLN A 1 102 ? 48.498 -0.217 1.826 1.00 52.75 102 GLN A N 1
ATOM 797 C CA . GLN A 1 102 ? 49.541 -0.512 2.804 1.00 53.50 102 GLN A CA 1
ATOM 798 C C . GLN A 1 102 ? 49.076 -1.444 3.927 1.00 56.04 102 GLN A C 1
ATOM 799 O O . GLN A 1 102 ? 49.816 -2.312 4.378 1.00 55.67 102 GLN A O 1
ATOM 805 N N . LYS A 1 103 ? 47.862 -1.204 4.405 1.00 54.04 103 LYS A N 1
ATOM 806 C CA . LYS A 1 103 ? 47.240 -2.000 5.456 1.00 53.41 103 LYS A CA 1
ATOM 807 C C . LYS A 1 103 ? 46.990 -3.440 5.033 1.00 55.83 103 LYS A C 1
ATOM 808 O O . LYS A 1 103 ? 47.101 -4.365 5.828 1.00 55.14 103 LYS A O 1
ATOM 814 N N . ASN A 1 104 ? 46.677 -3.616 3.759 1.00 54.51 104 ASN A N 1
ATOM 815 C CA . ASN A 1 104 ? 46.182 -4.877 3.229 1.00 53.05 104 ASN A CA 1
ATOM 816 C C . ASN A 1 104 ? 47.143 -5.605 2.301 1.00 52.98 104 ASN A C 1
ATOM 817 O O . ASN A 1 104 ? 46.731 -6.240 1.343 1.00 51.18 104 ASN A O 1
ATOM 822 N N . PRO A 1 105 ? 48.426 -5.552 2.626 1.00 54.15 105 PRO A N 1
ATOM 823 C CA . PRO A 1 105 ? 49.457 -6.145 1.780 1.00 53.02 105 PRO A CA 1
ATOM 824 C C . PRO A 1 105 ? 49.252 -7.636 1.642 1.00 52.29 105 PRO A C 1
ATOM 825 O O . PRO A 1 105 ? 49.478 -8.185 0.578 1.00 55.54 105 PRO A O 1
ATOM 829 N N . LEU A 1 106 ? 48.823 -8.280 2.715 1.00 52.60 106 LEU A N 1
ATOM 830 C CA . LEU A 1 106 ? 48.582 -9.710 2.692 1.00 55.69 106 LEU A CA 1
ATOM 831 C C . LEU A 1 106 ? 47.473 -10.068 1.717 1.00 55.37 106 LEU A C 1
ATOM 832 O O . LEU A 1 106 ? 47.567 -11.049 0.994 1.00 55.88 106 LEU A O 1
ATOM 837 N N . LEU A 1 107 ? 46.416 -9.269 1.704 1.00 54.70 107 LEU A N 1
ATOM 838 C CA . LEU A 1 107 ? 45.280 -9.528 0.835 1.00 52.91 107 LEU A CA 1
ATOM 839 C C . LEU A 1 107 ? 45.694 -9.460 -0.621 1.00 57.05 107 LEU A C 1
ATOM 840 O O . LEU A 1 107 ? 45.274 -10.274 -1.436 1.00 58.41 107 LEU A O 1
ATOM 845 N N . PHE A 1 108 ? 46.483 -8.449 -0.949 1.00 56.12 108 PHE A N 1
ATOM 846 C CA . PHE A 1 108 ? 46.914 -8.235 -2.316 1.00 52.78 108 PHE A CA 1
ATOM 847 C C . PHE A 1 108 ? 47.770 -9.380 -2.825 1.00 54.62 108 PHE A C 1
ATOM 848 O O . PHE A 1 108 ? 47.639 -9.789 -3.969 1.00 57.44 108 PHE A O 1
ATOM 856 N N . GLN A 1 109 ? 48.648 -9.907 -2.011 1.00 54.63 109 GLN A N 1
ATOM 857 C CA . GLN A 1 109 ? 49.439 -11.025 -2.460 1.00 57.37 109 GLN A CA 1
ATOM 858 C C . GLN A 1 109 ? 48.567 -12.186 -2.798 1.00 56.92 109 GLN A C 1
ATOM 859 O O . GLN A 1 109 ? 48.907 -12.971 -3.643 1.00 55.75 109 GLN A O 1
ATOM 865 N N . VAL A 1 110 ? 47.457 -12.318 -2.097 1.00 55.72 110 VAL A N 1
ATOM 866 C CA . VAL A 1 110 ? 46.531 -13.408 -2.324 1.00 56.06 110 VAL A CA 1
ATOM 867 C C . VAL A 1 110 ? 45.785 -13.151 -3.600 1.00 55.69 110 VAL A C 1
ATOM 868 O O . VAL A 1 110 ? 45.326 -14.040 -4.279 1.00 55.91 110 VAL A O 1
ATOM 872 N N . ILE A 1 111 ? 45.637 -11.893 -3.915 1.00 53.75 111 ILE A N 1
ATOM 873 C CA . ILE A 1 111 ? 44.862 -11.539 -5.053 1.00 52.67 111 ILE A CA 1
ATOM 874 C C . ILE A 1 111 ? 45.616 -11.963 -6.264 1.00 55.31 111 ILE A C 1
ATOM 875 O O . ILE A 1 111 ? 45.046 -12.415 -7.202 1.00 56.14 111 ILE A O 1
ATOM 880 N N . PHE A 1 112 ? 46.922 -11.854 -6.236 1.00 55.22 112 PHE A N 1
ATOM 881 C CA . PHE A 1 112 ? 47.696 -12.238 -7.376 1.00 53.02 112 PHE A CA 1
ATOM 882 C C . PHE A 1 112 ? 47.879 -13.727 -7.388 1.00 56.01 112 PHE A C 1
ATOM 883 O O . PHE A 1 112 ? 47.707 -14.349 -8.393 1.00 58.67 112 PHE A O 1
ATOM 891 N N . TRP A 1 113 ? 48.235 -14.298 -6.257 1.00 55.25 113 TRP A N 1
ATOM 892 C CA . TRP A 1 113 ? 48.356 -15.729 -6.113 1.00 56.24 113 TRP A CA 1
ATOM 893 C C . TRP A 1 113 ? 47.056 -16.326 -6.559 1.00 56.91 113 TRP A C 1
ATOM 894 O O . TRP A 1 113 ? 46.986 -17.275 -7.317 1.00 56.01 113 TRP A O 1
ATOM 905 N N . SER A 1 114 ? 46.011 -15.725 -6.051 1.00 56.09 114 SER A N 1
ATOM 906 C CA . SER A 1 114 ? 44.664 -16.021 -6.415 1.00 57.14 114 SER A CA 1
ATOM 907 C C . SER A 1 114 ? 44.421 -15.937 -7.893 1.00 56.93 114 SER A C 1
ATOM 908 O O . SER A 1 114 ? 43.816 -16.791 -8.470 1.00 57.40 114 SER A O 1
ATOM 911 N N . ARG A 1 115 ? 44.905 -14.879 -8.495 1.00 56.21 115 ARG A N 1
ATOM 912 C CA . ARG A 1 115 ? 44.602 -14.594 -9.854 1.00 55.54 115 ARG A CA 1
ATOM 913 C C . ARG A 1 115 ? 43.278 -13.933 -9.846 1.00 55.95 115 ARG A C 1
ATOM 914 O O . ARG A 1 115 ? 42.507 -14.102 -10.735 1.00 58.88 115 ARG A O 1
ATOM 922 N N . ALA A 1 116 ? 43.015 -13.162 -8.817 1.00 54.16 116 ALA A N 1
ATOM 923 C CA . ALA A 1 116 ? 41.739 -12.542 -8.674 1.00 51.60 116 ALA A CA 1
ATOM 924 C C . ALA A 1 116 ? 41.779 -11.087 -8.964 1.00 51.75 116 ALA A C 1
ATOM 925 O O . ALA A 1 116 ? 41.130 -10.329 -8.342 1.00 53.07 116 ALA A O 1
ATOM 927 N N . GLU A 1 117 ? 42.552 -10.700 -9.939 1.00 51.91 117 GLU A N 1
ATOM 928 C CA . GLU A 1 117 ? 42.612 -9.330 -10.382 1.00 50.92 117 GLU A CA 1
ATOM 929 C C . GLU A 1 117 ? 41.357 -8.837 -11.045 1.00 52.48 117 GLU A C 1
ATOM 930 O O . GLU A 1 117 ? 40.892 -7.761 -10.755 1.00 51.53 117 GLU A O 1
ATOM 936 N N . ASN A 1 118 ? 40.819 -9.598 -11.975 1.00 52.77 118 ASN A N 1
ATOM 937 C CA . ASN A 1 118 ? 39.733 -9.085 -12.754 1.00 49.97 118 ASN A CA 1
ATOM 938 C C . ASN A 1 118 ? 38.528 -8.935 -11.900 1.00 52.18 118 ASN A C 1
ATOM 939 O O . ASN A 1 118 ? 37.606 -8.243 -12.226 1.00 51.85 118 ASN A O 1
ATOM 944 N N . ILE A 1 119 ? 38.569 -9.584 -10.763 1.00 52.88 119 ILE A N 1
ATOM 945 C CA . 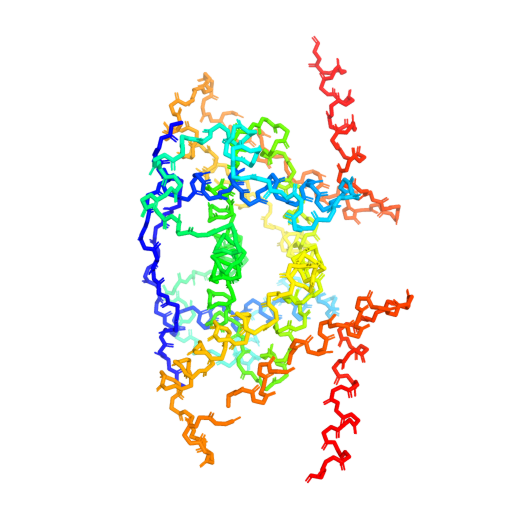ILE A 1 119 ? 37.552 -9.438 -9.749 1.00 51.75 119 ILE A CA 1
ATOM 946 C C . ILE A 1 119 ? 37.756 -8.187 -8.956 1.00 51.73 119 ILE A C 1
ATOM 947 O O . ILE A 1 119 ? 36.834 -7.518 -8.614 1.00 52.71 119 ILE A O 1
ATOM 952 N N . PHE A 1 120 ? 38.984 -7.861 -8.666 1.00 51.31 120 PHE A N 1
ATOM 953 C CA . PHE A 1 120 ? 39.237 -6.691 -7.896 1.00 51.17 120 PHE A CA 1
ATOM 954 C C . PHE A 1 120 ? 38.769 -5.483 -8.636 1.00 51.01 120 PHE A C 1
ATOM 955 O O . PHE A 1 120 ? 38.161 -4.622 -8.072 1.00 52.28 120 PHE A O 1
ATOM 963 N N . ILE A 1 121 ? 39.054 -5.434 -9.917 1.00 49.81 121 ILE A N 1
ATOM 964 C CA . ILE A 1 121 ? 38.767 -4.287 -10.760 1.00 50.04 121 ILE A CA 1
ATOM 965 C C . ILE A 1 121 ? 37.282 -4.006 -10.900 1.00 52.66 121 ILE A C 1
ATOM 966 O O . ILE A 1 121 ? 36.858 -2.858 -10.840 1.00 52.04 121 ILE A O 1
ATOM 971 N N . ASP A 1 122 ? 36.505 -5.056 -11.063 1.00 54.20 122 ASP A N 1
ATOM 972 C CA . ASP A 1 122 ? 35.081 -4.948 -11.259 1.00 54.65 122 ASP A CA 1
ATOM 973 C C . ASP A 1 122 ? 34.370 -4.398 -10.076 1.00 56.22 122 ASP A C 1
ATOM 974 O O . ASP A 1 122 ? 33.561 -3.514 -10.208 1.00 56.15 122 ASP A O 1
ATOM 979 N N . VAL A 1 123 ? 34.659 -4.957 -8.918 1.00 54.20 123 VAL A N 1
ATOM 980 C CA . VAL A 1 123 ? 34.130 -4.496 -7.639 1.00 53.22 123 VAL A CA 1
ATOM 981 C C . VAL A 1 123 ? 34.669 -3.142 -7.205 1.00 53.50 123 VAL A C 1
ATOM 982 O O . VAL A 1 123 ? 33.917 -2.271 -6.792 1.00 54.24 123 VAL A O 1
ATOM 986 N N . VAL A 1 124 ? 35.963 -2.980 -7.248 1.00 50.59 124 VAL A N 1
ATOM 987 C CA . VAL A 1 124 ? 36.534 -1.741 -6.862 1.00 50.08 124 VAL A CA 1
ATOM 988 C C . VAL 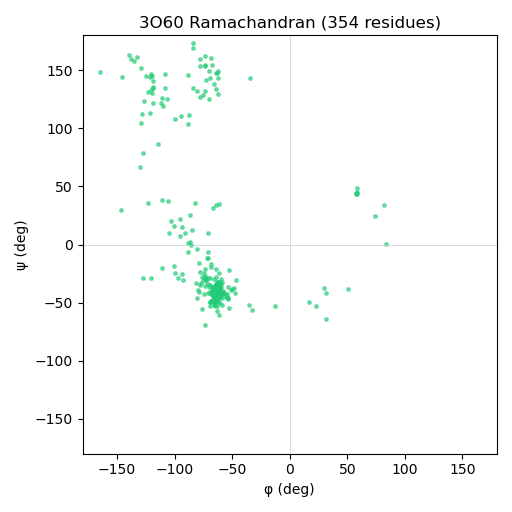A 1 124 ? 36.225 -0.707 -7.877 1.00 52.66 124 VAL A C 1
ATOM 989 O O . VAL A 1 124 ? 36.427 0.447 -7.669 1.00 54.04 124 VAL A O 1
ATOM 993 N N . SER A 1 125 ? 35.732 -1.120 -9.010 1.00 53.30 125 SER A N 1
ATOM 994 C CA . SER A 1 125 ? 35.432 -0.175 -10.037 1.00 52.75 125 SER A CA 1
ATOM 995 C C . SER A 1 125 ? 33.999 0.097 -9.922 1.00 53.21 125 SER A C 1
ATOM 996 O O . SER A 1 125 ? 33.528 1.126 -10.260 1.00 55.27 125 SER A O 1
ATOM 999 N N . GLY A 1 126 ? 33.294 -0.879 -9.436 1.00 51.90 126 GLY A N 1
ATOM 1000 C CA . GLY A 1 126 ? 31.900 -0.711 -9.087 1.00 53.68 126 GLY A CA 1
ATOM 1001 C C . GLY A 1 126 ? 31.722 0.217 -7.906 1.00 55.17 126 GLY A C 1
ATOM 1002 O O . GLY A 1 126 ? 30.835 1.059 -7.899 1.00 57.05 126 GLY A O 1
ATOM 1003 N N . GLU A 1 127 ? 32.577 0.124 -6.908 1.00 54.93 127 GLU A N 1
ATOM 1004 C CA . GLU A 1 127 ? 32.451 0.999 -5.757 1.00 55.77 127 GLU A CA 1
ATOM 1005 C C . GLU A 1 127 ? 32.681 2.397 -6.182 1.00 56.07 127 GLU A C 1
ATOM 1006 O O . GLU A 1 127 ? 31.975 3.278 -5.793 1.00 60.45 127 GLU A O 1
ATOM 1012 N N . ILE A 1 128 ? 33.699 2.601 -6.983 1.00 53.48 128 ILE A N 1
ATOM 1013 C CA . ILE A 1 128 ? 34.057 3.929 -7.406 1.00 53.71 128 ILE A CA 1
ATOM 1014 C C . ILE A 1 128 ? 32.983 4.588 -8.194 1.00 55.66 128 ILE A C 1
ATOM 1015 O O . ILE A 1 128 ? 32.768 5.760 -8.098 1.00 56.71 128 ILE A O 1
ATOM 1020 N N . LEU A 1 129 ? 32.326 3.840 -9.035 1.00 55.77 129 LEU A N 1
ATOM 1021 C CA . LEU A 1 129 ? 31.364 4.463 -9.870 1.00 57.35 129 LEU A CA 1
ATOM 1022 C C . LEU A 1 129 ? 30.306 4.920 -8.952 1.00 58.71 129 LEU A C 1
ATOM 1023 O O . LEU A 1 129 ? 29.804 6.008 -9.063 1.00 58.46 129 LEU A O 1
ATOM 1028 N N . ARG A 1 130 ? 29.985 4.059 -8.017 1.00 58.68 130 ARG A N 1
ATOM 1029 C CA . ARG A 1 130 ? 28.840 4.277 -7.147 1.00 58.44 130 ARG A CA 1
ATOM 1030 C C . ARG A 1 130 ? 29.038 5.471 -6.232 1.00 59.59 130 ARG A C 1
ATOM 1031 O O . ARG A 1 130 ? 28.126 6.265 -6.035 1.00 60.96 130 ARG A O 1
ATOM 1039 N N . ILE A 1 131 ? 30.220 5.578 -5.646 1.00 58.65 131 ILE A N 1
ATOM 1040 C CA . ILE A 1 131 ? 30.528 6.705 -4.788 1.00 58.79 131 ILE A CA 1
ATOM 1041 C C . ILE A 1 131 ? 30.493 7.986 -5.598 1.00 59.84 131 ILE A C 1
ATOM 1042 O O . ILE A 1 131 ? 30.002 9.007 -5.137 1.00 62.91 131 ILE A O 1
ATOM 1047 N N . SER A 1 132 ? 31.009 7.922 -6.818 1.00 58.78 132 SER A N 1
ATOM 1048 C CA . SER A 1 132 ? 31.106 9.094 -7.677 1.00 61.45 132 SER A CA 1
ATOM 1049 C C . SER A 1 132 ? 29.741 9.666 -8.009 1.00 63.66 132 SER A C 1
ATOM 1050 O O . SER A 1 132 ? 29.556 10.875 -8.015 1.00 64.95 132 SER A O 1
ATOM 1053 N N . LEU A 1 133 ? 28.775 8.797 -8.266 1.00 61.94 133 LEU A N 1
ATOM 1054 C CA . LEU A 1 133 ? 27.427 9.246 -8.568 1.00 61.08 133 LEU A CA 1
ATOM 1055 C C . LEU A 1 133 ? 26.831 9.995 -7.384 1.00 64.10 133 LEU A C 1
ATOM 1056 O O . LEU A 1 133 ? 26.162 11.008 -7.554 1.00 64.65 133 LEU A O 1
ATOM 1061 N N . LEU A 1 134 ? 27.089 9.481 -6.186 1.00 66.82 134 LEU A N 1
ATOM 1062 C CA . LEU A 1 134 ? 26.535 10.018 -4.946 1.00 66.44 134 LEU A CA 1
ATOM 1063 C C . LEU A 1 134 ? 27.007 11.437 -4.720 1.00 64.63 134 LEU A C 1
ATOM 1064 O O . LEU A 1 134 ? 26.266 12.279 -4.228 1.00 66.24 134 LEU A O 1
ATOM 1069 N N . LYS A 1 135 ? 28.252 11.693 -5.085 1.00 64.69 135 LYS A N 1
ATOM 1070 C CA . LYS A 1 135 ? 28.837 13.010 -4.929 1.00 68.95 135 LYS A CA 1
ATOM 1071 C C . LYS A 1 135 ? 28.481 13.837 -6.152 1.00 70.50 135 LYS A C 1
ATOM 1072 O O . LYS A 1 135 ? 28.863 14.997 -6.270 1.00 68.79 135 LYS A O 1
ATOM 1078 N N . GLU A 1 136 ? 27.745 13.217 -7.067 1.00 69.82 136 GLU A N 1
ATOM 1079 C CA . GLU A 1 136 ? 27.265 13.888 -8.267 1.00 68.19 136 GLU A CA 1
ATOM 1080 C C . GLU A 1 136 ? 28.289 13.921 -9.389 1.00 67.87 136 GLU A C 1
ATOM 1081 O O . GLU A 1 136 ? 28.039 14.505 -10.436 1.00 71.55 136 GLU A O 1
ATOM 1083 N N . VAL A 1 137 ? 29.452 13.334 -9.143 1.00 69.16 137 VAL A N 1
ATOM 1084 C CA . VAL A 1 137 ? 30.544 13.376 -10.110 1.00 71.67 137 VAL A CA 1
ATOM 1085 C C . VAL A 1 137 ? 30.353 12.515 -11.340 1.00 70.12 137 VAL A C 1
ATOM 1086 O O . VAL A 1 137 ? 29.856 11.411 -11.290 1.00 67.54 137 VAL A O 1
ATOM 1090 N N . SER A 1 138 ? 30.780 13.051 -12.460 1.00 70.72 138 SER A N 1
ATOM 1091 C CA . SER A 1 138 ? 30.552 12.381 -13.707 1.00 72.08 138 SER A CA 1
ATOM 1092 C C . SER A 1 138 ? 31.821 12.205 -14.464 1.00 70.82 138 SER A C 1
ATOM 1093 O O . SER A 1 138 ? 32.530 13.148 -14.755 1.00 70.63 138 SER A O 1
ATOM 1096 N N . PHE A 1 139 ? 32.094 10.958 -14.770 1.00 68.33 139 PHE A N 1
ATOM 1097 C CA . PHE A 1 139 ? 33.070 10.610 -15.745 1.00 67.29 139 PHE A CA 1
ATOM 1098 C C . PHE A 1 139 ? 32.277 10.600 -16.999 1.00 68.14 139 PHE A C 1
ATOM 1099 O O . PHE A 1 139 ? 31.123 10.258 -16.994 1.00 65.22 139 PHE A O 1
ATOM 1107 N N . SER A 1 140 ? 32.872 10.993 -18.090 1.00 65.88 140 SER A N 1
ATOM 1108 C CA . SER A 1 140 ? 32.140 10.951 -19.317 1.00 67.36 140 SER A CA 1
ATOM 1109 C C . SER A 1 140 ? 32.060 9.559 -19.786 1.00 69.78 140 SER A C 1
ATOM 1110 O O . SER A 1 140 ? 30.983 9.027 -19.933 1.00 70.65 140 SER A O 1
ATOM 1113 N N . ASP A 1 141 ? 33.179 8.899 -19.946 1.00 69.07 141 ASP A N 1
ATOM 1114 C CA . ASP A 1 141 ? 33.028 7.485 -20.090 1.00 65.04 141 ASP A CA 1
ATOM 1115 C C . ASP A 1 141 ? 33.028 6.904 -18.735 1.00 64.29 141 ASP A C 1
ATOM 1116 O O . ASP A 1 141 ? 34.010 6.916 -18.031 1.00 64.11 141 ASP A O 1
ATOM 1121 N N . SER A 1 142 ? 31.876 6.405 -18.372 1.00 64.68 142 SER A N 1
ATOM 1122 C CA . SER A 1 142 ? 31.639 5.945 -17.028 1.00 60.64 142 SER A CA 1
ATOM 1123 C C . SER A 1 142 ? 31.864 4.488 -16.883 1.00 58.79 142 SER A C 1
ATOM 1124 O O . SER A 1 142 ? 31.358 3.892 -15.982 1.00 60.29 142 SER A O 1
ATOM 1127 N N . LYS A 1 143 ? 32.632 3.904 -17.773 1.00 61.95 143 LYS A N 1
ATOM 1128 C CA . LYS A 1 143 ? 32.987 2.528 -17.629 1.00 61.62 143 LYS A CA 1
ATOM 1129 C C . LYS A 1 143 ? 34.446 2.578 -17.570 1.00 59.51 143 LYS A C 1
ATOM 1130 O O . LYS A 1 143 ? 35.096 1.764 -16.982 1.00 57.86 143 LYS A O 1
ATOM 1136 N N . PHE A 1 144 ? 34.964 3.575 -18.219 1.00 59.76 144 PHE A N 1
ATOM 1137 C CA . PHE A 1 144 ? 36.341 3.623 -18.470 1.00 61.14 144 PHE A CA 1
ATOM 1138 C C . PHE A 1 144 ? 37.017 4.254 -17.320 1.00 59.20 144 PHE A C 1
ATOM 1139 O O . PHE A 1 144 ? 38.109 3.907 -16.978 1.00 57.75 144 PHE A O 1
ATOM 1155 N N . PRO A 1 146 ? 36.096 4.450 -14.133 1.00 56.67 146 PRO A N 1
ATOM 1156 C CA . PRO A 1 146 ? 36.020 3.694 -12.915 1.00 54.80 146 PRO A CA 1
ATOM 1157 C C . PRO A 1 146 ? 36.883 2.498 -13.030 1.00 54.17 146 PRO A C 1
ATOM 1158 O O . PRO A 1 146 ? 37.657 2.203 -12.180 1.00 54.57 146 PRO A O 1
ATOM 1162 N N . ASN A 1 147 ? 36.732 1.782 -14.106 1.00 55.08 147 ASN A N 1
ATOM 1163 C CA . ASN A 1 147 ? 37.642 0.688 -14.411 1.00 54.95 147 ASN A CA 1
ATOM 1164 C C . ASN A 1 147 ? 39.101 1.099 -14.546 1.00 55.75 147 ASN A C 1
ATOM 1165 O O . ASN A 1 147 ? 39.988 0.413 -14.058 1.00 55.80 147 ASN A O 1
ATOM 1170 N N . CYS A 1 148 ? 39.360 2.210 -15.219 1.00 56.11 148 CYS A N 1
ATOM 1171 C CA . CYS A 1 148 ? 40.732 2.663 -15.388 1.00 54.90 148 CYS A CA 1
ATOM 1172 C C . CYS A 1 148 ? 41.348 2.991 -14.041 1.00 54.52 148 CYS A C 1
ATOM 1173 O O . CYS A 1 148 ? 42.472 2.611 -13.746 1.00 52.72 148 CYS A O 1
ATOM 1176 N N . PHE A 1 149 ? 40.586 3.684 -13.214 1.00 53.77 149 PHE A N 1
ATOM 1177 C CA . PHE A 1 149 ? 41.025 4.000 -11.871 1.00 54.78 149 PHE A CA 1
ATOM 1178 C C . PHE A 1 149 ? 41.216 2.735 -11.058 1.00 53.06 149 PHE A C 1
ATOM 1179 O O . PHE A 1 149 ? 42.125 2.639 -10.246 1.00 52.28 149 PHE A O 1
ATOM 1187 N N . ALA A 1 150 ? 40.365 1.752 -11.302 1.00 52.16 150 ALA A N 1
ATOM 1188 C CA . ALA A 1 150 ? 40.490 0.463 -10.651 1.00 52.39 150 ALA A CA 1
ATOM 1189 C C . ALA A 1 150 ? 41.789 -0.230 -11.033 1.00 51.17 150 ALA A C 1
ATOM 1190 O O . ALA A 1 150 ? 42.429 -0.857 -10.204 1.00 49.89 150 ALA A O 1
ATOM 1192 N N . ARG A 1 151 ? 42.262 -0.028 -12.239 1.00 51.98 151 ARG A N 1
ATOM 1193 C CA . ARG A 1 151 ? 43.427 -0.752 -12.673 1.00 50.83 151 ARG A CA 1
ATOM 1194 C C . ARG A 1 151 ? 44.673 -0.114 -12.184 1.00 50.39 151 ARG A C 1
ATOM 1195 O O . ARG A 1 151 ? 45.666 -0.746 -11.977 1.00 51.37 151 ARG A O 1
ATOM 1211 N N . ILE A 1 153 ? 44.889 1.307 -9.295 1.00 51.30 153 ILE A N 1
ATOM 1212 C CA . ILE A 1 153 ? 44.968 0.914 -7.900 1.00 47.62 153 ILE A CA 1
ATOM 1213 C C . ILE A 1 153 ? 45.683 -0.420 -7.729 1.00 48.97 153 ILE A C 1
ATOM 1214 O O . ILE A 1 153 ? 46.481 -0.588 -6.820 1.00 49.51 153 ILE A O 1
ATOM 1219 N N . LEU A 1 154 ? 45.384 -1.373 -8.600 1.00 49.29 154 LEU A N 1
ATOM 1220 C CA . LEU A 1 154 ? 46.033 -2.674 -8.559 1.00 49.51 154 LEU A CA 1
ATOM 1221 C C . LEU A 1 154 ? 47.523 -2.552 -8.822 1.00 50.28 154 LEU A C 1
ATOM 1222 O O . LEU A 1 154 ? 48.333 -3.210 -8.190 1.00 51.80 154 LEU A O 1
ATOM 1227 N N . SER A 1 155 ? 47.880 -1.709 -9.776 1.00 51.52 155 SER A N 1
ATOM 1228 C CA . SER A 1 155 ? 49.271 -1.534 -10.159 1.00 50.19 155 SER A CA 1
ATOM 1229 C C . SER A 1 155 ? 50.096 -0.977 -9.015 1.00 50.36 155 SER A C 1
ATOM 1230 O O . SER A 1 155 ? 51.234 -1.378 -8.815 1.00 52.15 155 SER A O 1
ATOM 1233 N N . LEU A 1 156 ? 49.507 -0.076 -8.241 1.00 49.91 156 LEU A N 1
ATOM 1234 C CA . LEU A 1 156 ? 50.207 0.506 -7.107 1.00 49.05 156 LEU A CA 1
ATOM 1235 C C . LEU A 1 156 ? 50.557 -0.576 -6.107 1.00 49.75 156 LEU A C 1
ATOM 1236 O O . LEU A 1 156 ? 51.655 -0.606 -5.572 1.00 49.48 156 LEU A O 1
ATOM 1241 N N . ALA A 1 157 ? 49.615 -1.470 -5.859 1.00 48.01 157 ALA A N 1
ATOM 1242 C CA . ALA A 1 157 ? 49.859 -2.548 -4.932 1.00 47.65 157 ALA A CA 1
ATOM 1243 C C . ALA A 1 157 ? 50.980 -3.430 -5.445 1.00 49.72 157 ALA A C 1
ATOM 1244 O O . ALA A 1 157 ? 51.850 -3.843 -4.692 1.00 51.30 157 ALA A O 1
ATOM 1246 N N . ALA A 1 158 ? 50.915 -3.766 -6.725 1.00 50.45 158 ALA A N 1
ATOM 1247 C CA . ALA A 1 158 ? 51.901 -4.642 -7.341 1.00 50.71 158 ALA A CA 1
ATOM 1248 C C . ALA A 1 158 ? 53.305 -4.057 -7.376 1.00 49.94 158 ALA A C 1
ATOM 1249 O O . ALA A 1 158 ? 54.272 -4.742 -7.077 1.00 52.37 158 ALA A O 1
ATOM 1251 N N . GLU A 1 159 ? 53.421 -2.802 -7.778 1.00 49.30 159 GLU A N 1
ATOM 1252 C CA . GLU A 1 159 ? 54.706 -2.130 -7.738 1.00 52.24 159 GLU A CA 1
ATOM 1253 C C . GLU A 1 159 ? 55.145 -2.024 -6.288 1.00 55.85 159 GLU A C 1
ATOM 1254 O O . GLU A 1 159 ? 56.311 -2.215 -5.965 1.00 58.23 159 GLU A O 1
ATOM 1260 N N . ILE A 1 160 ? 54.198 -1.707 -5.414 1.00 53.28 160 ILE A N 1
ATOM 1261 C CA . ILE A 1 160 ? 54.471 -1.656 -3.989 1.00 52.81 160 ILE A CA 1
ATOM 1262 C C . ILE A 1 160 ? 54.864 -3.024 -3.444 1.00 54.80 160 ILE A C 1
ATOM 1263 O O . ILE A 1 160 ? 55.785 -3.132 -2.649 1.00 60.41 160 ILE A O 1
ATOM 1268 N N . GLN A 1 161 ? 54.143 -4.063 -3.841 1.00 53.78 161 GLN A N 1
ATOM 1269 C CA . GLN A 1 161 ? 54.492 -5.405 -3.410 1.00 55.70 161 GLN A CA 1
ATOM 1270 C C . GLN A 1 161 ? 55.851 -5.834 -3.931 1.00 58.98 161 GLN A C 1
ATOM 1271 O O . GLN A 1 161 ? 56.655 -6.400 -3.205 1.00 59.42 161 GLN A O 1
ATOM 1277 N N . GLN A 1 162 ? 56.091 -5.583 -5.210 1.00 60.39 162 GLN A N 1
ATOM 1278 C CA . GLN A 1 162 ? 57.310 -6.022 -5.879 1.00 62.12 162 GLN A CA 1
ATOM 1279 C C . GLN A 1 162 ? 58.592 -5.401 -5.327 1.00 63.02 162 GLN A C 1
ATOM 1280 O O . GLN A 1 162 ? 59.623 -6.063 -5.252 1.00 63.01 162 GLN A O 1
ATOM 1286 N N . SER A 1 163 ? 58.526 -4.135 -4.940 1.00 62.99 163 SER A N 1
ATOM 1287 C CA . SER A 1 163 ? 59.718 -3.406 -4.520 1.00 67.38 163 SER A CA 1
ATOM 1288 C C . SER A 1 163 ? 60.249 -3.746 -3.129 1.00 72.27 163 SER A C 1
ATOM 1289 O O . SER A 1 163 ? 59.516 -3.726 -2.144 1.00 69.57 163 SER A O 1
ATOM 1292 N N . ASN A 1 164 ? 61.542 -4.044 -3.067 1.00 75.68 164 ASN A N 1
ATOM 1293 C CA . ASN A 1 164 ? 62.246 -4.226 -1.807 1.00 74.66 164 ASN A CA 1
ATOM 1294 C C . ASN A 1 164 ? 62.249 -2.927 -1.016 1.00 74.01 164 ASN A C 1
ATOM 1295 O O . ASN A 1 164 ? 62.116 -2.925 0.202 1.00 74.86 164 ASN A O 1
ATOM 1300 N N . LYS A 1 165 ? 62.384 -1.821 -1.734 1.00 71.50 165 LYS A N 1
ATOM 1301 C CA . LYS A 1 165 ? 62.366 -0.502 -1.131 1.00 72.35 165 LYS A CA 1
ATOM 1302 C C . LYS A 1 165 ? 60.979 -0.212 -0.601 1.00 72.60 165 LYS A C 1
ATOM 1303 O O . LYS A 1 165 ? 59.996 -0.745 -1.102 1.00 72.00 165 LYS A O 1
ATOM 1305 N N . ASP A 1 166 ? 60.901 0.652 0.401 1.00 72.47 166 ASP A N 1
ATOM 1306 C CA . ASP A 1 166 ? 59.632 0.963 1.038 1.00 71.74 166 ASP A CA 1
ATOM 1307 C C . ASP A 1 166 ? 59.322 2.444 0.936 1.00 71.81 166 ASP A C 1
ATOM 1308 O O . ASP A 1 166 ? 60.217 3.278 0.967 1.00 72.53 166 ASP A O 1
ATOM 1313 N N . TYR A 1 167 ? 58.042 2.754 0.775 1.00 68.17 167 TYR A N 1
ATOM 1314 C CA . TYR A 1 167 ? 57.601 4.107 0.486 1.00 65.27 167 TYR A CA 1
ATOM 1315 C C . TYR A 1 167 ? 56.653 4.636 1.546 1.00 64.28 167 TYR A C 1
ATOM 1316 O O . TYR A 1 167 ? 55.724 3.952 1.946 1.00 65.69 167 TYR A O 1
ATOM 1325 N N . THR A 1 168 ? 56.900 5.854 2.001 1.00 64.24 168 THR A N 1
ATOM 1326 C CA . THR A 1 168 ? 55.952 6.558 2.847 1.00 63.38 168 THR A CA 1
ATOM 1327 C C . THR A 1 168 ? 54.823 7.108 1.990 1.00 61.84 168 THR A C 1
ATOM 1328 O O . THR A 1 168 ? 54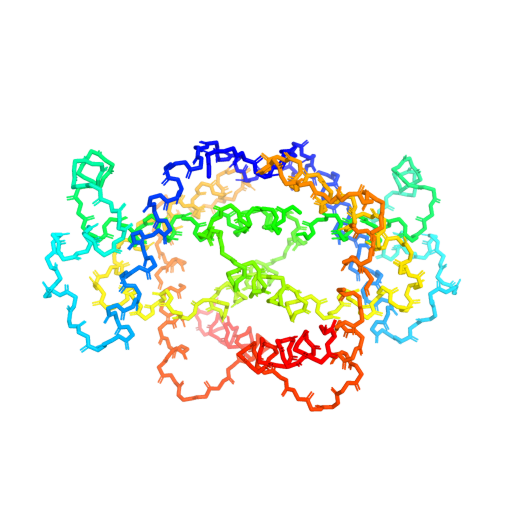.970 7.268 0.787 1.00 61.81 168 THR A O 1
ATOM 1332 N N . ASN A 1 169 ? 53.694 7.404 2.612 1.00 59.89 169 ASN A N 1
ATOM 1333 C CA . ASN A 1 169 ? 52.556 7.916 1.875 1.00 62.10 169 ASN A CA 1
ATOM 1334 C C . ASN A 1 169 ? 52.873 9.250 1.225 1.00 62.00 169 ASN A C 1
ATOM 1335 O O . ASN A 1 169 ? 52.464 9.518 0.105 1.00 61.76 169 ASN A O 1
ATOM 1340 N N . ASP A 1 170 ? 53.615 10.082 1.937 1.00 64.13 170 ASP A N 1
ATOM 1341 C CA . ASP A 1 170 ? 53.959 11.401 1.443 1.00 63.91 170 ASP A CA 1
ATOM 1342 C C . ASP A 1 170 ? 54.784 11.270 0.179 1.00 62.61 170 ASP A C 1
ATOM 1343 O O . ASP A 1 170 ? 54.636 12.051 -0.751 1.00 62.73 170 ASP A O 1
ATOM 1348 N N . GLN A 1 171 ? 55.646 10.264 0.150 1.00 60.66 171 GLN A N 1
ATOM 1349 C CA . GLN A 1 171 ? 56.432 9.969 -1.033 1.00 60.69 171 GLN A CA 1
ATOM 1350 C C . GLN A 1 171 ? 55.533 9.569 -2.196 1.00 63.40 171 GLN A C 1
ATOM 1351 O O . GLN A 1 171 ? 55.735 10.000 -3.325 1.00 62.92 171 GLN A O 1
ATOM 1357 N N . LEU A 1 172 ? 54.554 8.723 -1.910 1.00 62.18 172 LEU A N 1
ATOM 1358 C CA . LEU A 1 172 ? 53.657 8.218 -2.935 1.00 60.26 172 LEU A CA 1
ATOM 1359 C C . LEU A 1 172 ? 52.854 9.336 -3.567 1.00 60.02 172 LEU A C 1
ATOM 1360 O O . LEU A 1 172 ? 52.626 9.337 -4.766 1.00 62.20 172 LEU A O 1
ATOM 1365 N N . VAL A 1 173 ? 52.393 10.269 -2.749 1.00 60.11 173 VAL A N 1
ATOM 1366 C CA . VAL A 1 173 ? 51.618 11.382 -3.256 1.00 61.23 173 VAL A CA 1
ATOM 1367 C C . VAL A 1 173 ? 52.470 12.207 -4.197 1.00 61.83 173 VAL A C 1
ATOM 1368 O O . VAL A 1 173 ? 51.996 12.668 -5.227 1.00 61.84 173 VAL A O 1
ATOM 1372 N N . GLU A 1 174 ? 53.723 12.427 -3.820 1.00 60.93 174 GLU A N 1
ATOM 1373 C CA . GLU A 1 174 ? 54.624 13.185 -4.667 1.00 61.67 174 GLU A CA 1
ATOM 1374 C C . GLU A 1 174 ? 54.847 12.449 -5.976 1.00 64.16 174 GLU A C 1
ATOM 1375 O O . GLU A 1 174 ? 54.803 13.044 -7.047 1.00 62.56 174 GLU A O 1
ATOM 1377 N N . LEU A 1 175 ? 55.126 11.155 -5.883 1.00 63.77 175 LEU A N 1
ATOM 1378 C CA . LEU A 1 175 ? 55.302 10.344 -7.073 1.00 62.13 175 LEU A CA 1
ATOM 1379 C C . LEU A 1 175 ? 54.016 10.272 -7.877 1.00 63.32 175 LEU A C 1
ATOM 1380 O O . LEU A 1 175 ? 54.029 10.409 -9.090 1.00 64.63 175 LEU A O 1
ATOM 1385 N N . ILE A 1 176 ? 52.899 10.036 -7.207 1.00 62.20 176 ILE A N 1
ATOM 1386 C CA . ILE A 1 176 ? 51.648 9.904 -7.922 1.00 62.11 176 ILE A CA 1
ATOM 1387 C C . ILE A 1 176 ? 51.388 11.213 -8.628 1.00 62.14 176 ILE A C 1
ATOM 1388 O O . ILE A 1 176 ? 51.023 11.240 -9.794 1.00 61.16 176 ILE A O 1
ATOM 1393 N N . GLN A 1 177 ? 51.711 12.293 -7.962 1.00 64.23 177 GLN A N 1
ATOM 1394 C CA . GLN A 1 177 ? 51.585 13.575 -8.594 1.00 65.81 177 GLN A CA 1
ATOM 1395 C C . GLN A 1 177 ? 52.707 13.768 -9.572 1.00 67.19 177 GLN A C 1
ATOM 1396 O O . GLN A 1 177 ? 52.532 14.404 -10.573 1.00 68.03 177 GLN A O 1
ATOM 1402 N N . GLU A 1 178 ? 53.861 13.190 -9.305 1.00 64.87 178 GLU A N 1
ATOM 1403 C CA . GLU A 1 178 ? 54.936 13.239 -10.274 1.00 64.72 178 GLU A CA 1
ATOM 1404 C C . GLU A 1 178 ? 54.423 12.705 -11.587 1.00 65.69 178 GLU A C 1
ATOM 1405 O O . GLU A 1 178 ? 54.643 13.284 -12.607 1.00 67.42 178 GLU A O 1
ATOM 1407 N N . ALA A 1 179 ? 53.715 11.595 -11.553 1.00 66.59 179 ALA A N 1
ATOM 1408 C CA . ALA A 1 179 ? 53.281 10.900 -12.757 1.00 64.40 179 ALA A CA 1
ATOM 1409 C C . ALA A 1 179 ? 52.231 11.690 -13.521 1.00 63.76 179 ALA A C 1
ATOM 1410 O O . ALA A 1 179 ? 52.265 11.764 -14.740 1.00 65.28 179 ALA A O 1
ATOM 1412 N N . ALA A 1 180 ? 51.286 12.268 -12.794 1.00 62.89 180 ALA A N 1
ATOM 1413 C CA . ALA A 1 180 ? 50.190 13.005 -13.402 1.00 63.45 180 ALA A CA 1
ATOM 1414 C C . ALA A 1 180 ? 50.700 14.208 -14.168 1.00 64.63 180 ALA A C 1
ATOM 1415 O O . ALA A 1 180 ? 50.189 14.534 -15.228 1.00 66.44 180 ALA A O 1
ATOM 1417 N N . ARG A 1 181 ? 51.740 14.845 -13.653 1.00 65.65 181 ARG A N 1
ATOM 1418 C CA . ARG A 1 181 ? 52.350 15.958 -14.356 1.00 65.58 181 ARG A CA 1
ATOM 1419 C C . ARG A 1 181 ? 52.884 15.429 -15.674 1.00 65.76 181 ARG A C 1
ATOM 1420 O O . ARG A 1 181 ? 52.785 16.080 -16.705 1.00 65.23 181 ARG A O 1
ATOM 1422 N N . PHE A 1 182 ? 53.431 14.221 -15.614 1.00 64.46 182 PHE A N 1
ATOM 1423 C CA . PHE A 1 182 ? 53.998 13.545 -16.768 1.00 63.88 182 PHE A CA 1
ATOM 1424 C C . PHE A 1 182 ? 52.911 13.031 -17.702 1.00 63.99 182 PHE A C 1
ATOM 1425 O O . PHE A 1 182 ? 53.162 12.784 -18.874 1.00 65.73 182 PHE A O 1
ATOM 1433 N N . LEU A 1 183 ? 51.699 12.870 -17.189 1.00 62.80 183 LEU A N 1
ATOM 1434 C CA . LEU A 1 183 ? 50.613 12.325 -17.993 1.00 63.17 183 LEU A CA 1
ATOM 1435 C C . LEU A 1 183 ? 49.645 13.395 -18.464 1.00 66.19 183 LEU A C 1
ATOM 1436 O O . LEU A 1 183 ? 48.514 13.097 -18.828 1.00 65.41 183 LEU A O 1
ATOM 1441 N N . GLN A 1 184 ? 50.093 14.642 -18.462 1.00 68.60 184 GLN A N 1
ATOM 1442 C CA . GLN A 1 184 ? 49.252 15.749 -18.889 1.00 68.15 184 GLN A CA 1
ATOM 1443 C C . GLN A 1 184 ? 49.841 16.450 -20.105 1.00 65.27 184 GLN A C 1
ATOM 1444 O O . GLN A 1 184 ? 49.112 16.969 -20.946 1.00 65.45 184 GLN A O 1
ATOM 1450 N N . ASN B 1 3 ? 29.234 -18.149 20.535 1.00 71.13 3 ASN B N 1
ATOM 1451 C CA . ASN B 1 3 ? 28.005 -17.396 20.321 1.00 77.51 3 ASN B CA 1
ATOM 1452 C C . ASN B 1 3 ? 28.025 -16.656 18.993 1.00 77.64 3 ASN B C 1
ATOM 1453 O O . ASN B 1 3 ? 29.086 -16.415 18.427 1.00 76.06 3 ASN B O 1
ATOM 1458 N N . TYR B 1 4 ? 26.840 -16.325 18.491 1.00 77.64 4 TYR B N 1
ATOM 1459 C CA . TYR B 1 4 ? 26.714 -15.632 17.218 1.00 79.05 4 TYR B CA 1
ATOM 1460 C C . TYR B 1 4 ? 25.805 -14.437 17.414 1.00 77.37 4 TYR B C 1
ATOM 1461 O O . TYR B 1 4 ? 24.701 -14.381 16.886 1.00 73.58 4 TYR B O 1
ATOM 1470 N N . VAL B 1 5 ? 26.285 -13.487 18.203 1.00 78.07 5 VAL B N 1
ATOM 1471 C CA . VAL B 1 5 ? 25.565 -12.258 18.475 1.00 75.14 5 VAL B CA 1
ATOM 1472 C C . VAL B 1 5 ? 26.412 -11.111 17.972 1.00 75.12 5 VAL B C 1
ATOM 1473 O O . VAL B 1 5 ? 27.613 -11.068 18.214 1.00 72.61 5 VAL B O 1
ATOM 1477 N N . LYS B 1 6 ? 25.789 -10.185 17.283 1.00 77.84 6 LYS B N 1
ATOM 1478 C CA . LYS B 1 6 ? 26.519 -9.087 16.717 1.00 73.25 6 LYS B CA 1
ATOM 1479 C C . LYS B 1 6 ? 26.735 -8.089 17.804 1.00 71.63 6 LYS B C 1
ATOM 1480 O O . LYS B 1 6 ? 25.811 -7.741 18.513 1.00 69.22 6 LYS B O 1
ATOM 1482 N N . VAL B 1 7 ? 27.968 -7.630 17.925 1.00 72.18 7 VAL B N 1
ATOM 1483 C CA . VAL B 1 7 ? 28.292 -6.679 18.936 1.00 71.08 7 VAL B CA 1
ATOM 1484 C C . VAL B 1 7 ? 28.345 -5.314 18.345 1.00 70.40 7 VAL B C 1
ATOM 1485 O O . VAL B 1 7 ? 28.280 -4.336 19.054 1.00 70.45 7 VAL B O 1
ATOM 1489 N N . HIS B 1 8 ? 28.473 -5.244 17.034 1.00 69.79 8 HIS B N 1
ATOM 1490 C CA . HIS B 1 8 ? 28.520 -3.965 16.370 1.00 69.56 8 HIS B CA 1
ATOM 1491 C C . HIS B 1 8 ? 27.143 -3.402 16.381 1.00 72.44 8 HIS B C 1
ATOM 1492 O O . HIS B 1 8 ? 26.185 -4.131 16.426 1.00 73.20 8 HIS B O 1
ATOM 1499 N N . GLN B 1 9 ? 27.054 -2.088 16.334 1.00 72.54 9 GLN B N 1
ATOM 1500 C CA . GLN B 1 9 ? 25.792 -1.410 16.273 1.00 73.78 9 GLN B CA 1
ATOM 1501 C C . GLN B 1 9 ? 25.837 -0.451 15.122 1.00 74.75 9 GLN B C 1
ATOM 1502 O O . GLN B 1 9 ? 26.581 0.500 15.153 1.00 77.79 9 GLN B O 1
ATOM 1504 N N . PRO B 1 10 ? 25.065 -0.703 14.088 1.00 73.59 10 PRO B N 1
ATOM 1505 C CA . PRO B 1 10 ? 24.937 0.297 13.059 1.00 73.35 10 PRO B CA 1
ATOM 1506 C C . PRO B 1 10 ? 25.011 1.540 13.848 1.00 76.23 10 PRO B C 1
ATOM 1507 O O . PRO B 1 10 ? 24.541 1.544 14.958 1.00 79.10 10 PRO B O 1
ATOM 1511 N N . LEU B 1 11 ? 25.636 2.563 13.331 1.00 76.08 11 LEU B N 1
ATOM 1512 C CA . LEU B 1 11 ? 25.757 3.770 14.083 1.00 75.41 11 LEU B CA 1
ATOM 1513 C C . LEU B 1 11 ? 25.260 4.847 13.208 1.00 74.99 11 LEU B C 1
ATOM 1514 O O . LEU B 1 11 ? 26.059 5.552 12.620 1.00 74.77 11 LEU B O 1
ATOM 1516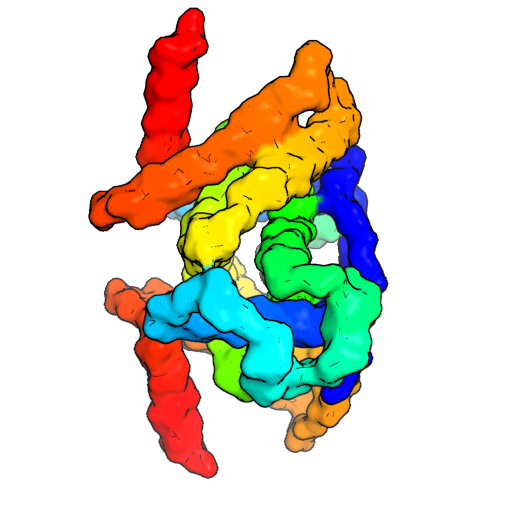 N N . ASN B 1 12 ? 23.947 4.973 13.106 1.00 76.25 12 ASN B N 1
ATOM 1517 C CA . ASN B 1 12 ? 23.361 5.941 12.202 1.00 78.57 12 ASN B CA 1
ATOM 1518 C C . ASN B 1 12 ? 23.590 7.345 12.675 1.00 75.88 12 ASN B C 1
ATOM 1519 O O . ASN B 1 12 ? 23.261 7.680 13.792 1.00 71.66 12 ASN B O 1
ATOM 1521 N N . VAL B 1 13 ? 24.166 8.150 11.795 1.00 77.63 13 VAL B N 1
ATOM 1522 C CA . VAL B 1 13 ? 24.506 9.529 12.066 1.00 75.04 13 VAL B CA 1
ATOM 1523 C C . VAL B 1 13 ? 24.763 10.156 10.725 1.00 76.00 13 VAL B C 1
ATOM 1524 O O . VAL B 1 13 ? 25.217 9.490 9.821 1.00 76.37 13 VAL B O 1
ATOM 1528 N N . ASP B 1 14 ? 24.476 11.433 10.575 1.00 72.42 14 ASP B N 1
ATOM 1529 C CA . ASP B 1 14 ? 24.578 12.019 9.266 1.00 70.16 14 ASP B CA 1
ATOM 1530 C C . ASP B 1 14 ? 25.972 12.442 8.982 1.00 69.20 14 ASP B C 1
ATOM 1531 O O . ASP B 1 14 ? 26.792 12.454 9.843 1.00 68.61 14 ASP B O 1
ATOM 1536 N N . LEU B 1 15 ? 26.235 12.790 7.748 1.00 68.37 15 LEU B N 1
ATOM 1537 C CA . LEU B 1 15 ? 27.565 13.247 7.380 1.00 68.70 15 LEU B CA 1
ATOM 1538 C C . LEU B 1 15 ? 27.896 14.542 8.099 1.00 69.74 15 LEU B C 1
ATOM 1539 O O . LEU B 1 15 ? 29.040 14.783 8.466 1.00 70.38 15 LEU B O 1
ATOM 1544 N N . ARG B 1 16 ? 26.884 15.375 8.293 1.00 67.87 16 ARG B N 1
ATOM 1545 C CA . ARG B 1 16 ? 27.094 16.687 8.874 1.00 69.24 16 ARG B CA 1
ATOM 1546 C C . ARG B 1 16 ? 27.642 16.584 10.290 1.00 68.75 16 ARG B C 1
ATOM 1547 O O . ARG B 1 16 ? 28.539 17.327 10.672 1.00 67.10 16 ARG B O 1
ATOM 1555 N N . THR B 1 17 ? 27.049 15.712 11.090 1.00 66.29 17 THR B N 1
ATOM 1556 C CA . THR B 1 17 ? 27.526 15.514 12.441 1.00 65.93 17 THR B CA 1
ATOM 1557 C C . THR B 1 17 ? 28.928 14.930 12.448 1.00 65.98 17 THR B C 1
ATOM 1558 O O . THR B 1 17 ? 29.788 15.370 13.203 1.00 65.57 17 THR B O 1
ATOM 1562 N N . GLN B 1 18 ? 29.148 13.912 11.626 1.00 65.85 18 GLN B N 1
ATOM 1563 C CA . GLN B 1 18 ? 30.470 13.318 11.495 1.00 62.47 18 GLN B CA 1
ATOM 1564 C C . GLN B 1 18 ? 31.469 14.309 10.924 1.00 60.12 18 GLN B C 1
ATOM 1565 O O . GLN B 1 18 ? 32.609 14.376 11.362 1.00 57.61 18 GLN B O 1
ATOM 1571 N N . LYS B 1 19 ? 31.036 15.081 9.936 1.00 63.28 19 LYS B N 1
ATOM 1572 C CA . LYS B 1 19 ? 31.920 16.032 9.279 1.00 60.04 19 LYS B CA 1
ATOM 1573 C C . LYS B 1 19 ? 32.417 17.111 10.226 1.00 59.56 19 LYS B C 1
ATOM 1574 O O . LYS B 1 19 ? 33.587 17.472 10.207 1.00 57.74 19 LYS B O 1
ATOM 1576 N N . THR B 1 20 ? 31.521 17.643 11.044 1.00 62.21 20 THR B N 1
ATOM 1577 C CA . THR B 1 20 ? 31.906 18.669 12.002 1.00 59.73 20 THR B CA 1
ATOM 1578 C C . THR B 1 20 ? 32.897 18.109 13.005 1.00 54.93 20 THR B C 1
ATOM 1579 O O . THR B 1 20 ? 33.821 18.790 13.415 1.00 54.87 20 THR B O 1
ATOM 1583 N N . GLN B 1 21 ? 32.709 16.855 13.386 1.00 55.05 21 GLN B N 1
ATOM 1584 C CA . GLN B 1 21 ? 33.673 16.171 14.234 1.00 55.11 21 GLN B CA 1
ATOM 1585 C C . GLN B 1 21 ? 35.044 15.969 13.587 1.00 54.08 21 GLN B C 1
ATOM 1586 O O . GLN B 1 21 ? 36.064 16.136 14.238 1.00 52.13 21 GLN B O 1
ATOM 1592 N N . THR B 1 22 ? 35.093 15.563 12.336 1.00 55.81 22 THR B N 1
ATOM 1593 C CA . THR B 1 22 ? 36.345 15.299 11.650 1.00 53.33 22 THR B CA 1
ATOM 1594 C C . THR B 1 22 ? 37.178 16.531 11.495 1.00 53.14 22 THR B C 1
ATOM 1595 O O . THR B 1 22 ? 38.393 16.470 11.407 1.00 53.00 22 THR B O 1
ATOM 1599 N N . LYS B 1 23 ? 36.506 17.659 11.435 1.00 51.81 23 LYS B N 1
ATOM 1600 C CA . LYS B 1 23 ? 37.178 18.889 11.189 1.00 53.07 23 LYS B CA 1
ATOM 1601 C C . LYS B 1 23 ? 37.541 19.533 12.471 1.00 54.85 23 LYS B C 1
ATOM 1602 O O . LYS B 1 23 ? 38.505 20.260 12.545 1.00 54.69 23 LYS B O 1
ATOM 1608 N N . LEU B 1 24 ? 36.737 19.288 13.482 1.00 54.97 24 LEU B N 1
ATOM 1609 C CA . LEU B 1 24 ? 37.070 19.660 14.848 1.00 53.86 24 LEU B CA 1
ATOM 1610 C C . LEU B 1 24 ? 38.207 18.860 15.474 1.00 52.56 24 LEU B C 1
ATOM 1611 O O . LEU B 1 24 ? 39.143 19.434 16.010 1.00 51.42 24 LEU B O 1
ATOM 1616 N N . TYR B 1 25 ? 38.186 17.542 15.401 1.00 53.17 25 TYR B N 1
ATOM 1617 C CA . TYR B 1 25 ? 39.296 16.774 15.962 1.00 53.92 25 TYR B CA 1
ATOM 1618 C C . TYR B 1 25 ? 40.538 16.913 15.153 1.00 52.88 25 TYR B C 1
ATOM 1619 O O . TYR B 1 25 ? 41.627 16.875 15.651 1.00 53.91 25 TYR B O 1
ATOM 1628 N N . THR B 1 26 ? 40.371 17.036 13.867 1.00 51.93 26 THR B N 1
ATOM 1629 C CA . THR B 1 26 ? 41.509 17.006 13.011 1.00 51.00 26 THR B CA 1
ATOM 16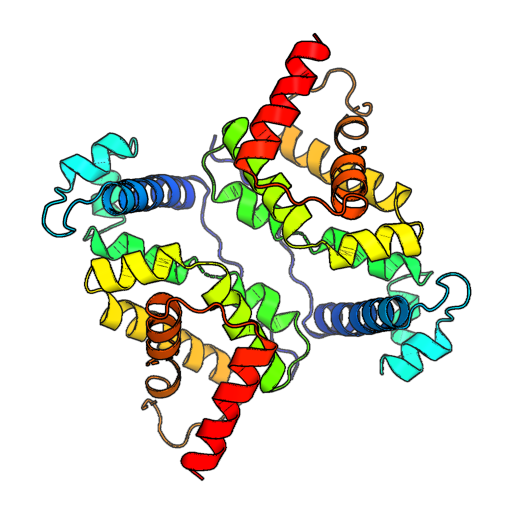30 C C . THR B 1 26 ? 42.311 18.275 13.161 1.00 52.46 26 THR B C 1
ATOM 1631 O O . THR B 1 26 ? 43.417 18.348 12.732 1.00 55.32 26 THR B O 1
ATOM 1635 N N . VAL B 1 27 ? 41.760 19.269 13.819 1.00 53.63 27 VAL B N 1
ATOM 1636 C CA . VAL B 1 27 ? 42.451 20.511 13.938 1.00 51.45 27 VAL B CA 1
ATOM 1637 C C . VAL B 1 27 ? 43.090 20.544 15.258 1.00 54.96 27 VAL B C 1
ATOM 1638 O O . VAL B 1 27 ? 44.035 21.239 15.483 1.00 56.94 27 VAL B O 1
ATOM 1642 N N . LEU B 1 28 ? 42.524 19.787 16.158 1.00 56.13 28 LEU B N 1
ATOM 1643 C CA . LEU B 1 28 ? 43.077 19.643 17.491 1.00 55.10 28 LEU B CA 1
ATOM 1644 C C . LEU B 1 28 ? 44.418 18.953 17.417 1.00 55.94 28 LEU B C 1
ATOM 1645 O O . LEU B 1 28 ? 45.356 19.326 18.107 1.00 56.66 28 LEU B O 1
ATOM 1650 N N . GLU B 1 29 ? 44.488 17.925 16.595 1.00 56.62 29 GLU B N 1
ATOM 1651 C CA . GLU B 1 29 ? 45.688 17.149 16.405 1.00 55.09 29 GLU B CA 1
ATOM 1652 C C . GLU B 1 29 ? 46.784 18.030 15.859 1.00 55.69 29 GLU B C 1
ATOM 1653 O O . GLU B 1 29 ? 47.924 17.861 16.175 1.00 56.15 29 GLU B O 1
ATOM 1659 N N . ARG B 1 30 ? 46.426 18.993 15.046 1.00 52.92 30 ARG B N 1
ATOM 1660 C CA . ARG B 1 30 ? 47.389 19.909 14.480 1.00 55.17 30 ARG B CA 1
ATOM 1661 C C . ARG B 1 30 ? 48.011 20.718 15.591 1.00 56.85 30 ARG B C 1
ATOM 1662 O O . ARG B 1 30 ? 49.213 20.947 15.603 1.00 59.19 30 ARG B O 1
ATOM 1670 N N . PHE B 1 31 ? 47.187 21.145 16.536 1.00 56.65 31 PHE B N 1
ATOM 1671 C CA . PHE B 1 31 ? 47.676 21.952 17.633 1.00 55.56 31 PHE B CA 1
ATOM 1672 C C . PHE B 1 31 ? 48.690 21.152 18.425 1.00 56.91 31 PHE B C 1
ATOM 1673 O O . PHE B 1 31 ? 49.743 21.658 18.789 1.00 58.69 31 PHE B O 1
ATOM 1681 N N . TYR B 1 32 ? 48.385 19.907 18.651 1.00 57.74 32 TYR B N 1
ATOM 1682 C CA . TYR B 1 32 ? 49.278 19.076 19.375 1.00 57.62 32 TYR B CA 1
ATOM 1683 C C . TYR B 1 32 ? 50.527 19.038 18.578 1.00 58.03 32 TYR B C 1
ATOM 1684 O O . TYR B 1 32 ? 51.559 19.449 19.012 1.00 59.78 32 TYR B O 1
ATOM 1693 N N . VAL B 1 33 ? 50.410 18.549 17.372 1.00 57.46 33 VAL B N 1
ATOM 1694 C CA . VAL B 1 33 ? 51.549 18.352 16.492 1.00 58.17 33 VAL B CA 1
ATOM 1695 C C . VAL B 1 33 ? 52.334 19.644 16.385 1.00 60.19 33 VAL B C 1
ATOM 1696 O O . VAL B 1 33 ? 53.524 19.644 16.096 1.00 62.49 33 VAL B O 1
ATOM 1700 N N . GLU B 1 34 ? 51.654 20.742 16.680 1.00 58.80 34 GLU B N 1
ATOM 1701 C CA . GLU B 1 34 ? 52.194 22.084 16.527 1.00 58.42 34 GLU B CA 1
ATOM 1702 C C . GLU B 1 34 ? 52.810 22.588 17.822 1.00 59.65 34 GLU B C 1
ATOM 1703 O O . GLU B 1 34 ? 53.134 23.759 17.952 1.00 59.51 34 GLU B O 1
ATOM 1709 N N . ASP B 1 35 ? 53.041 21.669 18.747 1.00 60.40 35 ASP B N 1
ATOM 1710 C CA . ASP B 1 35 ? 53.753 21.985 19.974 1.00 61.72 35 ASP B CA 1
ATOM 1711 C C . ASP B 1 35 ? 53.129 23.080 20.826 1.00 61.09 35 ASP B C 1
ATOM 1712 O O . ASP B 1 35 ? 53.830 23.953 21.318 1.00 62.95 35 ASP B O 1
ATOM 1717 N N . ARG B 1 36 ? 51.822 23.023 21.023 1.00 62.62 36 ARG B N 1
ATOM 1718 C CA . ARG B 1 36 ? 51.187 23.962 21.933 1.00 62.14 36 ARG B CA 1
ATOM 1719 C C . ARG B 1 36 ? 50.387 23.246 23.012 1.00 58.74 36 ARG B C 1
ATOM 1720 O O . ARG B 1 36 ? 49.718 22.255 22.750 1.00 57.70 36 ARG B O 1
ATOM 1728 N N . THR B 1 37 ? 50.369 23.794 24.212 1.00 59.21 37 THR B N 1
ATOM 1729 C CA . THR B 1 37 ? 49.679 23.201 25.337 1.00 56.29 37 THR B CA 1
ATOM 1730 C C . THR B 1 37 ? 48.212 23.098 25.154 1.00 57.15 37 THR B C 1
ATOM 1731 O O . THR B 1 37 ? 47.617 23.968 24.605 1.00 56.84 37 THR B O 1
ATOM 1735 N N . PHE B 1 38 ? 47.615 22.072 25.717 1.00 57.64 38 PHE B N 1
ATOM 1736 C CA . PHE B 1 38 ? 46.210 21.846 25.558 1.00 55.51 38 PHE B CA 1
ATOM 1737 C C . PHE B 1 38 ? 45.439 22.924 26.235 1.00 58.14 38 PHE B C 1
ATOM 1738 O O . PHE B 1 38 ? 44.424 23.349 25.768 1.00 57.71 38 PHE B O 1
ATOM 1746 N N . GLU B 1 39 ? 45.924 23.384 27.360 1.00 59.04 39 GLU B N 1
ATOM 1747 C CA . GLU B 1 39 ? 45.191 24.371 28.099 1.00 58.82 39 GLU B CA 1
ATOM 1748 C C . GLU B 1 39 ? 44.987 25.611 27.284 1.00 59.83 39 GLU B C 1
ATOM 1749 O O . GLU B 1 39 ? 44.023 26.315 27.450 1.00 58.94 39 GLU B O 1
ATOM 1751 N N . SER B 1 40 ? 45.914 25.880 26.397 1.00 58.39 40 SER B N 1
ATOM 1752 C CA . SER B 1 40 ? 45.989 27.152 25.736 1.00 54.87 40 SER B CA 1
ATOM 1753 C C . SER B 1 40 ? 45.110 27.239 24.541 1.00 56.63 40 SER B C 1
ATOM 1754 O O . SER B 1 40 ? 45.236 28.138 23.750 1.00 58.50 40 SER B O 1
ATOM 1757 N N . ILE B 1 41 ? 44.218 26.291 24.398 1.00 56.93 41 ILE B N 1
ATOM 1758 C CA . ILE B 1 41 ? 43.395 26.250 23.235 1.00 57.08 41 ILE B CA 1
ATOM 1759 C C . ILE B 1 41 ? 42.060 26.838 23.564 1.00 57.96 41 ILE B C 1
ATOM 1760 O O . ILE B 1 41 ? 41.309 26.256 24.286 1.00 58.17 41 ILE B O 1
ATOM 1765 N N . SER B 1 42 ? 41.780 28.023 23.051 1.00 58.52 42 SER B N 1
ATOM 1766 C CA . SER B 1 42 ? 40.473 28.636 23.202 1.00 56.69 42 SER B CA 1
ATOM 1767 C C . SER B 1 42 ? 39.504 27.994 22.237 1.00 57.94 42 SER B C 1
ATOM 1768 O O . SER B 1 42 ? 39.911 27.455 21.222 1.00 60.17 42 SER B O 1
ATOM 1771 N N . ILE B 1 43 ? 38.224 28.009 22.579 1.00 55.97 43 ILE B N 1
ATOM 1772 C CA . ILE B 1 43 ? 37.203 27.441 21.713 1.00 56.57 43 ILE B CA 1
ATOM 1773 C C . ILE B 1 43 ? 37.121 28.202 20.403 1.00 60.61 43 ILE B C 1
ATOM 1774 O O . ILE B 1 43 ? 36.954 27.616 19.342 1.00 60.20 43 ILE B O 1
ATOM 1779 N N . LYS B 1 44 ? 37.165 29.508 20.486 1.00 62.71 44 LYS B N 1
ATOM 1780 C CA . LYS B 1 44 ? 37.156 30.322 19.309 1.00 60.71 44 LYS B CA 1
ATOM 1781 C C . LYS B 1 44 ? 38.295 29.895 18.436 1.00 62.24 44 LYS B C 1
ATOM 1782 O O . LYS B 1 44 ? 38.168 29.782 17.246 1.00 60.94 44 LYS B O 1
ATOM 1788 N N . ASP B 1 45 ? 39.429 29.655 19.048 1.00 62.92 45 ASP B N 1
ATOM 1789 C CA . ASP B 1 45 ? 40.599 29.269 18.298 1.00 61.27 45 ASP B CA 1
ATOM 1790 C C . ASP B 1 45 ? 40.296 27.993 17.535 1.00 60.62 45 ASP B C 1
ATOM 1791 O O . ASP B 1 45 ? 40.558 27.906 16.345 1.00 60.16 45 ASP B O 1
ATOM 1796 N N . LEU B 1 46 ? 39.807 26.978 18.236 1.00 60.16 46 LEU B N 1
ATOM 1797 C CA . LEU B 1 46 ? 39.481 25.709 17.600 1.00 58.75 46 LEU B CA 1
ATOM 1798 C C . LEU B 1 46 ? 38.344 25.794 16.591 1.00 58.79 46 LEU B C 1
ATOM 1799 O O . LEU B 1 46 ? 38.413 25.221 15.516 1.00 57.62 46 LEU B O 1
ATOM 1804 N N . CYS B 1 47 ? 37.262 26.449 16.978 1.00 59.68 47 CYS B N 1
ATOM 1805 C CA . CYS B 1 47 ? 36.067 26.475 16.150 1.00 58.33 47 CYS B CA 1
ATOM 1806 C C . CYS B 1 47 ? 36.270 27.172 14.814 1.00 59.32 47 CYS B C 1
ATOM 1807 O O . CYS B 1 47 ? 35.745 26.731 13.798 1.00 60.63 47 CYS B O 1
ATOM 1810 N N . GLU B 1 48 ? 37.014 28.271 14.816 1.00 57.71 48 GLU B N 1
ATOM 1811 C CA . GLU B 1 48 ? 37.272 29.015 13.589 1.00 59.42 48 GLU B CA 1
ATOM 1812 C C . GLU B 1 48 ? 38.071 28.228 12.557 1.00 59.53 48 GLU B C 1
ATOM 1813 O O . GLU B 1 48 ? 37.759 28.245 11.373 1.00 58.29 48 GLU B O 1
ATOM 1815 N N . GLN B 1 49 ? 39.120 27.560 13.016 1.00 59.14 49 GLN B N 1
ATOM 1816 C CA . GLN B 1 49 ? 40.016 26.809 12.149 1.00 55.18 49 GLN B CA 1
ATOM 1817 C C . GLN B 1 49 ? 39.296 25.674 11.452 1.00 58.13 49 GLN B C 1
ATOM 1818 O O . GLN B 1 49 ? 39.600 25.337 10.316 1.00 64.56 49 GLN B O 1
ATOM 1824 N N . ALA B 1 50 ? 38.336 25.087 12.147 1.00 55.91 50 ALA B N 1
ATOM 1825 C CA . ALA B 1 50 ? 37.658 23.892 11.682 1.00 56.00 50 ALA B CA 1
ATOM 1826 C C . ALA B 1 50 ? 36.493 24.252 10.789 1.00 58.95 50 ALA B C 1
ATOM 1827 O O . ALA B 1 50 ? 35.770 23.383 10.315 1.00 59.14 50 ALA B O 1
ATOM 1829 N N . ARG B 1 51 ? 36.315 25.539 10.542 1.00 60.66 51 ARG B N 1
ATOM 1830 C CA . ARG B 1 51 ? 35.170 25.971 9.774 1.00 59.24 51 ARG B CA 1
ATOM 1831 C C . ARG B 1 51 ? 33.924 25.485 10.484 1.00 58.31 51 ARG B C 1
ATOM 1832 O O . ARG B 1 51 ? 32.994 24.989 9.863 1.00 57.28 51 ARG B O 1
ATOM 1840 N N . VAL B 1 52 ? 33.920 25.637 11.802 1.00 57.96 52 VAL B N 1
ATOM 1841 C CA . VAL B 1 52 ? 32.780 25.258 12.620 1.00 58.81 52 VAL B CA 1
ATOM 1842 C C . VAL B 1 52 ? 32.221 26.461 13.361 1.00 60.36 52 VAL B C 1
ATOM 1843 O O . VAL B 1 52 ? 32.959 27.196 14.004 1.00 59.66 52 VAL B O 1
ATOM 1847 N N . SER B 1 53 ? 30.911 26.656 13.275 1.00 58.51 53 SER B N 1
ATOM 1848 C CA . SER B 1 53 ? 30.240 27.674 14.066 1.00 56.52 53 SER B CA 1
ATOM 1849 C C . SER B 1 53 ? 30.249 27.260 15.527 1.00 59.22 53 SER B C 1
ATOM 1850 O O . SER B 1 53 ? 30.066 26.093 15.842 1.00 59.49 53 SER B O 1
ATOM 1853 N N . ARG B 1 54 ? 30.407 28.223 16.423 1.00 59.11 54 ARG B N 1
ATOM 1854 C CA . ARG B 1 54 ? 30.468 27.928 17.843 1.00 54.83 54 ARG B CA 1
ATOM 1855 C C . ARG B 1 54 ? 29.176 27.293 18.323 1.00 55.07 54 ARG B C 1
ATOM 1856 O O . ARG B 1 54 ? 29.191 26.377 19.134 1.00 57.98 54 ARG B O 1
ATOM 1864 N N . ALA B 1 55 ? 28.060 27.779 17.807 1.00 54.56 55 ALA B N 1
ATOM 1865 C CA . ALA B 1 55 ? 26.759 27.293 18.216 1.00 57.78 55 ALA B CA 1
ATOM 1866 C C . ALA B 1 55 ? 26.624 25.822 17.886 1.00 59.59 55 ALA B C 1
ATOM 1867 O O . ALA B 1 55 ? 26.034 25.059 18.637 1.00 60.82 55 ALA B O 1
ATOM 1869 N N . THR B 1 56 ? 27.149 25.434 16.736 1.00 60.32 56 THR B N 1
ATOM 1870 C CA . THR B 1 56 ? 27.143 24.041 16.337 1.00 62.04 56 THR B CA 1
ATOM 1871 C C . THR B 1 56 ? 27.994 23.201 17.275 1.00 60.91 56 THR B C 1
ATOM 1872 O O . THR B 1 56 ? 27.607 22.105 17.661 1.00 62.77 56 THR B O 1
ATOM 1876 N N . PHE B 1 57 ? 29.172 23.705 17.613 1.00 58.89 57 PHE B N 1
ATOM 1877 C CA . PHE B 1 57 ? 30.035 23.020 18.559 1.00 59.38 57 PHE B CA 1
ATOM 1878 C C . PHE B 1 57 ? 29.399 22.954 19.935 1.00 61.88 57 PHE B C 1
ATOM 1879 O O . PHE B 1 57 ? 29.423 21.923 20.601 1.00 62.47 57 PHE B O 1
ATOM 1887 N N . TYR B 1 58 ? 28.873 24.090 20.368 1.00 61.24 58 TYR B N 1
ATOM 1888 C CA . TYR B 1 58 ? 28.240 24.209 21.668 1.00 59.66 58 TYR B CA 1
ATOM 1889 C C . TYR B 1 58 ? 26.995 23.352 21.807 1.00 61.94 58 TYR B C 1
ATOM 1890 O O . TYR B 1 58 ? 26.738 22.796 22.864 1.00 65.95 58 TYR B O 1
ATOM 1899 N N . ARG B 1 59 ? 26.159 23.319 20.783 1.00 64.11 59 ARG B N 1
ATOM 1900 C CA . ARG B 1 59 ? 24.992 22.461 20.870 1.00 66.69 59 ARG B CA 1
ATOM 1901 C C . ARG B 1 59 ? 25.397 20.995 20.919 1.00 70.30 59 ARG B C 1
ATOM 1902 O O . ARG B 1 59 ? 24.890 20.233 21.733 1.00 74.31 59 ARG B O 1
ATOM 1904 N N . HIS B 1 60 ? 26.254 20.587 19.991 1.00 69.01 60 HIS B N 1
ATOM 1905 C CA . HIS B 1 60 ? 26.851 19.255 20.019 1.00 70.08 60 HIS B CA 1
ATOM 1906 C C . HIS B 1 60 ? 27.846 18.985 21.152 1.00 71.12 60 HIS B C 1
ATOM 1907 O O . HIS B 1 60 ? 27.810 17.926 21.769 1.00 71.06 60 HIS B O 1
ATOM 1909 N N . HIS B 1 61 ? 28.794 19.899 21.354 1.00 69.02 61 HIS B N 1
ATOM 1910 C CA . HIS B 1 61 ? 29.878 19.677 22.312 1.00 67.02 61 HIS B CA 1
ATOM 1911 C C . HIS B 1 61 ? 29.899 20.693 23.449 1.00 67.37 61 HIS B C 1
ATOM 1912 O O . HIS B 1 61 ? 29.999 21.889 23.213 1.00 67.06 61 HIS B O 1
ATOM 1919 N N . LYS B 1 62 ? 29.805 20.220 24.684 1.00 68.59 62 LYS B N 1
ATOM 1920 C CA . LYS B 1 62 ? 30.022 21.075 25.845 1.00 69.55 62 LYS B CA 1
ATOM 1921 C C . LYS B 1 62 ? 31.461 21.595 25.984 1.00 69.87 62 LYS B C 1
ATOM 1922 O O . LYS B 1 62 ? 31.678 22.753 26.328 1.00 67.18 62 LYS B O 1
ATOM 1924 N N . GLU B 1 63 ? 32.433 20.722 25.753 1.00 68.05 63 GLU B N 1
ATOM 1925 C CA . GLU B 1 63 ? 33.835 21.058 25.966 1.00 62.49 63 GLU B CA 1
ATOM 1926 C C . GLU B 1 63 ? 34.740 20.537 24.860 1.00 60.90 63 GLU B C 1
ATOM 1927 O O . GLU B 1 63 ? 34.395 19.598 24.157 1.00 60.97 63 GLU B O 1
ATOM 1933 N N . ILE B 1 64 ? 35.920 21.131 24.740 1.00 58.60 64 ILE B N 1
ATOM 1934 C CA . ILE B 1 64 ? 36.897 20.714 23.748 1.00 53.91 64 ILE B CA 1
ATOM 1935 C C . ILE B 1 64 ? 37.329 19.285 23.996 1.00 54.48 64 ILE B C 1
ATOM 1936 O O . ILE B 1 64 ? 37.486 18.503 23.071 1.00 52.57 64 ILE B O 1
ATOM 1941 N N . ILE B 1 65 ? 37.476 18.940 25.264 1.00 55.67 65 ILE B N 1
ATOM 1942 C CA . ILE B 1 65 ? 37.957 17.631 25.659 1.00 50.92 65 ILE B CA 1
ATOM 1943 C C . ILE B 1 65 ? 36.972 16.606 25.147 1.00 51.30 65 ILE B C 1
ATOM 1944 O O . ILE B 1 65 ? 37.318 15.462 24.903 1.00 52.34 65 ILE B O 1
ATOM 1949 N N . GLN B 1 66 ? 35.742 17.054 24.956 1.00 52.70 66 GLN B N 1
ATOM 1950 C CA . GLN B 1 66 ? 34.653 16.203 24.502 1.00 52.86 66 GLN B CA 1
ATOM 1951 C C . GLN B 1 66 ? 34.841 15.613 23.103 1.00 51.87 66 GLN B C 1
ATOM 1952 O O . GLN B 1 66 ? 34.387 14.511 22.839 1.00 52.10 66 GLN B O 1
ATOM 1958 N N . VAL B 1 67 ? 35.507 16.333 22.206 1.00 50.00 67 VAL B N 1
ATOM 1959 C CA . VAL B 1 67 ? 35.784 15.782 20.881 1.00 51.35 67 VAL B CA 1
ATOM 1960 C C . VAL B 1 67 ? 36.690 14.566 20.981 1.00 50.32 67 VAL B C 1
ATOM 1961 O O . VAL B 1 67 ? 36.498 13.582 20.280 1.00 50.05 67 VAL B O 1
ATOM 1965 N N . ILE B 1 68 ? 37.674 14.640 21.864 1.00 48.50 68 ILE B N 1
ATOM 1966 C CA . ILE B 1 68 ? 38.579 13.525 22.080 1.00 46.56 68 ILE B CA 1
ATOM 1967 C C . ILE B 1 68 ? 37.837 12.316 22.610 1.00 47.14 68 ILE B C 1
ATOM 1968 O O . ILE B 1 68 ? 38.125 11.193 22.232 1.00 50.21 68 ILE B O 1
ATOM 1973 N N . GLU B 1 69 ? 36.876 12.534 23.489 1.00 47.04 69 GLU B N 1
ATOM 1974 C CA . GLU B 1 69 ? 36.097 11.416 23.974 1.00 50.18 69 GLU B CA 1
ATOM 1975 C C . GLU B 1 69 ? 35.366 10.822 22.796 1.00 50.41 69 GLU B C 1
ATOM 1976 O O . GLU B 1 69 ? 35.283 9.612 22.650 1.00 49.93 69 GLU B O 1
ATOM 1982 N N . VAL B 1 70 ? 34.815 11.698 21.969 1.00 50.75 70 VAL B N 1
ATOM 1983 C CA . VAL B 1 70 ? 34.109 11.300 20.762 1.00 50.51 70 VAL B CA 1
ATOM 1984 C C . VAL B 1 70 ? 35.031 10.609 19.774 1.00 51.85 70 VAL B C 1
ATOM 1985 O O . VAL B 1 70 ? 34.650 9.637 19.140 1.00 52.68 70 VAL B O 1
ATOM 1989 N N . GLN B 1 71 ? 36.242 11.075 19.629 1.00 50.70 71 GLN B N 1
ATOM 1990 C CA . GLN B 1 71 ? 37.145 10.417 18.738 1.00 50.69 71 GLN B CA 1
ATOM 1991 C C . GLN B 1 71 ? 37.513 9.072 19.255 1.00 54.51 71 GLN B C 1
ATOM 1992 O O . GLN B 1 71 ? 37.676 8.148 18.505 1.00 56.87 71 GLN B O 1
ATOM 1998 N N . ILE B 1 72 ? 37.652 8.964 20.558 1.00 52.01 72 ILE B N 1
ATOM 1999 C CA . ILE B 1 72 ? 37.861 7.669 21.172 1.00 50.96 72 ILE B CA 1
ATOM 2000 C C . ILE B 1 72 ? 36.652 6.802 20.892 1.00 53.97 72 ILE B C 1
ATOM 2001 O O . ILE B 1 72 ? 36.779 5.631 20.577 1.00 54.62 72 ILE B O 1
ATOM 2006 N N . LEU B 1 73 ? 35.470 7.387 21.023 1.00 55.27 73 LEU B N 1
ATOM 2007 C CA . LEU B 1 73 ? 34.231 6.672 20.767 1.00 55.69 73 LEU B CA 1
ATOM 2008 C C . LEU B 1 73 ? 34.131 6.241 19.312 1.00 56.96 73 LEU B C 1
ATOM 2009 O O . LEU B 1 73 ? 33.685 5.140 19.016 1.00 58.44 73 LEU B O 1
ATOM 2014 N N . ARG B 1 74 ? 34.530 7.128 18.410 1.00 56.73 74 ARG B N 1
ATOM 2015 C CA . ARG B 1 74 ? 34.576 6.825 16.986 1.00 58.05 74 ARG B CA 1
ATOM 2016 C C . ARG B 1 74 ? 35.583 5.735 16.651 1.00 59.67 74 ARG B C 1
ATOM 2017 O O . ARG B 1 74 ? 35.326 4.878 15.817 1.00 60.90 74 ARG B O 1
ATOM 2025 N N . THR B 1 75 ? 36.735 5.776 17.306 1.00 57.42 75 THR B N 1
ATOM 2026 C CA . THR B 1 75 ? 37.776 4.776 17.096 1.00 58.23 75 THR B CA 1
ATOM 2027 C C . THR B 1 75 ? 37.345 3.370 17.508 1.00 58.27 75 THR B C 1
ATOM 2028 O O . THR B 1 75 ? 37.711 2.395 16.871 1.00 57.88 75 THR B O 1
ATOM 2040 N N . GLN B 1 77 ? 34.511 2.227 17.263 1.00 60.24 77 GLN B N 1
ATOM 2041 C CA . GLN B 1 77 ? 33.542 1.800 16.258 1.00 59.52 77 GLN B CA 1
ATOM 2042 C C . GLN B 1 77 ? 34.141 0.829 15.249 1.00 60.89 77 GLN B C 1
ATOM 2043 O O . GLN B 1 77 ? 33.494 -0.122 14.835 1.00 62.95 77 GLN B O 1
ATOM 2049 N N . TYR B 1 78 ? 35.367 1.040 14.857 1.00 59.20 78 TYR B N 1
ATOM 2050 C CA . TYR B 1 78 ? 35.928 0.104 13.955 1.00 58.61 78 TYR B CA 1
ATOM 2051 C C . TYR B 1 78 ? 36.110 -1.196 14.657 1.00 59.38 78 TYR B C 1
ATOM 2052 O O . TYR B 1 78 ? 35.842 -2.229 14.110 1.00 60.48 78 TYR B O 1
ATOM 2061 N N . PHE B 1 79 ? 36.563 -1.139 15.886 1.00 60.66 79 PHE B N 1
ATOM 2062 C CA . PHE B 1 79 ? 36.974 -2.325 16.621 1.00 58.82 79 PHE B CA 1
ATOM 2063 C C . PHE B 1 79 ? 35.860 -3.349 16.654 1.00 61.42 79 PHE B C 1
ATOM 2064 O O . PHE B 1 79 ? 36.099 -4.541 16.503 1.00 61.30 79 PHE B O 1
ATOM 2072 N N . SER B 1 80 ? 34.645 -2.877 16.889 1.00 61.43 80 SER B N 1
ATOM 2073 C CA . SER B 1 80 ? 33.494 -3.757 16.926 1.00 61.51 80 SER B CA 1
ATOM 2074 C C . SER B 1 80 ? 33.248 -4.409 15.576 1.00 60.77 80 SER B C 1
ATOM 2075 O O . SER B 1 80 ? 32.942 -5.593 15.505 1.00 59.79 80 SER B O 1
ATOM 2078 N N . LEU B 1 81 ? 33.372 -3.637 14.502 1.00 61.01 81 LEU B N 1
ATOM 2079 C CA . LEU B 1 81 ? 33.060 -4.158 13.185 1.00 61.01 81 LEU B CA 1
ATOM 2080 C C . LEU B 1 81 ? 33.986 -5.309 12.861 1.00 59.81 81 LEU B C 1
ATOM 2081 O O . LEU B 1 81 ? 33.547 -6.360 12.417 1.00 61.27 81 LEU B O 1
ATOM 2083 N N . GLU B 1 82 ? 35.279 -5.092 13.050 1.00 58.62 82 GLU B N 1
ATOM 2084 C CA . GLU B 1 82 ? 36.259 -6.160 12.933 1.00 60.36 82 GLU B CA 1
ATOM 2085 C C . GLU B 1 82 ? 36.072 -7.228 14.001 1.00 59.39 82 GLU B C 1
ATOM 2086 O O . GLU B 1 82 ? 36.260 -8.409 13.747 1.00 61.45 82 GLU B O 1
ATOM 2092 N N . PHE B 1 83 ? 35.671 -6.802 15.191 1.00 59.63 83 PHE B N 1
ATOM 2093 C CA . PHE B 1 83 ? 35.692 -7.676 16.346 1.00 60.05 83 PHE B CA 1
ATOM 2094 C C . PHE B 1 83 ? 34.800 -8.864 16.084 1.00 60.07 83 PHE B C 1
ATOM 2095 O O . PHE B 1 83 ? 35.171 -9.994 16.369 1.00 61.86 83 PHE B O 1
ATOM 2103 N N . ASP B 1 84 ? 33.621 -8.614 15.534 1.00 60.46 84 ASP B N 1
ATOM 2104 C CA . ASP B 1 84 ? 32.736 -9.698 15.151 1.00 64.14 84 ASP B CA 1
ATOM 2105 C C . ASP B 1 84 ? 33.396 -10.532 14.063 1.00 65.45 84 ASP B C 1
ATOM 2106 O O . ASP B 1 84 ? 33.326 -11.754 14.077 1.00 67.75 84 ASP B O 1
ATOM 2111 N N . GLN B 1 85 ? 34.017 -9.860 13.104 1.00 60.72 85 GLN B N 1
ATOM 2112 C CA . GLN B 1 85 ? 34.632 -10.542 11.976 1.00 62.59 85 GLN B CA 1
ATOM 2113 C C . GLN B 1 85 ? 35.789 -11.457 12.357 1.00 64.42 85 GLN B C 1
ATOM 2114 O O . GLN B 1 85 ? 35.909 -12.559 11.835 1.00 66.84 85 GLN B O 1
ATOM 2120 N N . ILE B 1 86 ? 36.648 -11.004 13.257 1.00 64.02 86 ILE B N 1
ATOM 2121 C CA . ILE B 1 86 ? 37.832 -11.773 13.605 1.00 64.53 86 ILE B CA 1
ATOM 2122 C C . ILE B 1 86 ? 37.446 -13.085 14.254 1.00 64.54 86 ILE B C 1
ATOM 2123 O O . ILE B 1 86 ? 36.451 -13.162 14.962 1.00 62.78 86 ILE B O 1
ATOM 2128 N N . ILE B 1 87 ? 38.242 -14.120 14.027 1.00 63.87 87 ILE B N 1
ATOM 2129 C CA . ILE B 1 87 ? 38.035 -15.369 14.732 1.00 63.04 87 ILE B CA 1
ATOM 2130 C C . ILE B 1 87 ? 38.309 -15.096 16.195 1.00 64.79 87 ILE B C 1
ATOM 2131 O O . ILE B 1 87 ? 39.264 -14.403 16.522 1.00 67.17 87 ILE B O 1
ATOM 2136 N N . LEU B 1 88 ? 37.474 -15.636 17.074 1.00 63.52 88 LEU B N 1
ATOM 2137 C CA . LEU B 1 88 ? 37.549 -15.286 18.483 1.00 64.15 88 LEU B CA 1
ATOM 2138 C C . LEU B 1 88 ? 38.401 -16.243 19.297 1.00 66.50 88 LEU B C 1
ATOM 2139 O O . LEU B 1 88 ? 38.050 -17.399 19.502 1.00 70.46 88 LEU B O 1
ATOM 2144 N N . THR B 1 89 ? 39.542 -15.740 19.739 1.00 63.30 89 THR B N 1
ATOM 2145 C CA . THR B 1 89 ? 40.394 -16.416 20.692 1.00 61.90 89 THR B CA 1
ATOM 2146 C C . THR B 1 89 ? 40.858 -15.321 21.612 1.00 64.31 89 THR B C 1
ATOM 2147 O O . THR B 1 89 ? 40.802 -14.150 21.256 1.00 64.62 89 THR B O 1
ATOM 2151 N N . LYS B 1 90 ? 41.367 -15.687 22.776 1.00 66.23 90 LYS B N 1
ATOM 2152 C CA . LYS B 1 90 ? 41.814 -14.676 23.707 1.00 64.94 90 LYS B CA 1
ATOM 2153 C C . LYS B 1 90 ? 42.930 -13.878 23.057 1.00 62.61 90 LYS B C 1
ATOM 2154 O O . LYS B 1 90 ? 42.978 -12.662 23.180 1.00 62.33 90 LYS B O 1
ATOM 2156 N N . GLU B 1 91 ? 43.750 -14.563 22.286 1.00 61.53 91 GLU B N 1
ATOM 2157 C CA . GLU B 1 91 ? 44.872 -13.932 21.641 1.00 62.62 91 GLU B CA 1
ATOM 2158 C C . GLU B 1 91 ? 44.455 -13.063 20.492 1.00 60.79 91 GLU B C 1
ATOM 2159 O O . GLU B 1 91 ? 45.047 -12.040 20.216 1.00 60.21 91 GLU B O 1
ATOM 2165 N N . ASN B 1 92 ? 43.442 -13.494 19.787 1.00 61.17 92 ASN B N 1
ATOM 2166 C CA . ASN B 1 92 ? 42.961 -12.744 18.645 1.00 61.65 92 ASN B CA 1
ATOM 2167 C C . ASN B 1 92 ? 42.380 -11.438 19.127 1.00 61.08 92 ASN B C 1
ATOM 2168 O O . ASN B 1 92 ? 42.626 -10.388 18.545 1.00 61.34 92 ASN B O 1
ATOM 2173 N N . ILE B 1 93 ? 41.604 -11.512 20.198 1.00 59.17 93 ILE B N 1
ATOM 2174 C CA . ILE B 1 93 ? 41.070 -10.316 20.810 1.00 56.36 93 ILE B CA 1
ATOM 2175 C C . ILE B 1 93 ? 42.238 -9.495 21.310 1.00 56.29 93 ILE B C 1
ATOM 2176 O O . ILE B 1 93 ? 42.240 -8.279 21.201 1.00 55.67 93 ILE B O 1
ATOM 2181 N N . GLN B 1 94 ? 43.212 -10.162 21.912 1.00 55.70 94 GLN B N 1
ATOM 2182 C CA . GLN B 1 94 ? 44.402 -9.476 22.375 1.00 55.73 94 GLN B CA 1
ATOM 2183 C C . GLN B 1 94 ? 45.159 -8.907 21.198 1.00 56.48 94 GLN B C 1
ATOM 2184 O O . GLN B 1 94 ? 45.589 -7.762 21.219 1.00 55.87 94 GLN B O 1
ATOM 2190 N N . ARG B 1 95 ? 45.263 -9.710 20.163 1.00 59.19 95 ARG B N 1
ATOM 2191 C CA . ARG B 1 95 ? 45.980 -9.320 18.971 1.00 58.52 95 ARG B CA 1
ATOM 2192 C C . ARG B 1 95 ? 45.196 -8.309 18.171 1.00 58.92 95 ARG B C 1
ATOM 2193 O O . ARG B 1 95 ? 45.744 -7.513 17.452 1.00 58.26 95 ARG B O 1
ATOM 2201 N N . LEU B 1 96 ? 43.894 -8.350 18.301 1.00 57.68 96 LEU B N 1
ATOM 2202 C CA . LEU B 1 96 ? 43.030 -7.356 17.695 1.00 56.06 96 LEU B CA 1
ATOM 2203 C C . LEU B 1 96 ? 43.243 -6.040 18.409 1.00 57.84 96 LEU B C 1
ATOM 2204 O O . LEU B 1 96 ? 43.294 -4.987 17.785 1.00 56.96 96 LEU B O 1
ATOM 2209 N N . ILE B 1 97 ? 43.371 -6.104 19.727 1.00 56.19 97 ILE B N 1
ATOM 2210 C CA . ILE B 1 97 ? 43.657 -4.923 20.520 1.00 53.90 97 ILE B CA 1
ATOM 2211 C C . ILE B 1 97 ? 45.016 -4.337 20.178 1.00 52.75 97 ILE B C 1
ATOM 2212 O O . ILE B 1 97 ? 45.168 -3.131 20.084 1.00 52.76 97 ILE B O 1
ATOM 2217 N N . LEU B 1 98 ? 46.010 -5.190 19.992 1.00 52.84 98 LEU B N 1
ATOM 2218 C CA . LEU B 1 98 ? 47.359 -4.706 19.755 1.00 53.72 98 LEU B CA 1
ATOM 2219 C C . LEU B 1 98 ? 47.434 -3.885 18.476 1.00 57.41 98 LEU B C 1
ATOM 2220 O O . LEU B 1 98 ? 48.080 -2.846 18.429 1.00 56.74 98 LEU B O 1
ATOM 2225 N N . ARG B 1 99 ? 46.758 -4.362 17.441 1.00 56.62 99 ARG B N 1
ATOM 2226 C CA . ARG B 1 99 ? 46.697 -3.670 16.160 1.00 56.48 99 ARG B CA 1
ATOM 2227 C C . ARG B 1 99 ? 46.010 -2.316 16.272 1.00 54.03 99 ARG B C 1
ATOM 2228 O O . ARG B 1 99 ? 46.365 -1.375 15.574 1.00 52.19 99 ARG B O 1
ATOM 2236 N N . THR B 1 100 ? 45.015 -2.235 17.146 1.00 53.93 100 THR B N 1
ATOM 2237 C CA . THR B 1 100 ? 44.355 -0.972 17.436 1.00 50.04 100 THR B CA 1
ATOM 2238 C C . THR B 1 100 ? 45.268 0.055 18.095 1.00 49.55 100 THR B C 1
ATOM 2239 O O . THR B 1 100 ? 45.223 1.224 17.757 1.00 52.04 100 THR B O 1
ATOM 2243 N N . ILE B 1 101 ? 46.048 -0.360 19.083 1.00 48.92 101 ILE B N 1
ATOM 2244 C CA . ILE B 1 101 ? 47.011 0.550 19.695 1.00 52.26 101 ILE B CA 1
ATOM 2245 C C . ILE B 1 101 ? 48.120 0.965 18.734 1.00 53.10 101 ILE B C 1
ATOM 2246 O O . ILE B 1 101 ? 48.510 2.126 18.674 1.00 53.88 101 ILE B O 1
ATOM 2251 N N . GLN B 1 102 ? 48.596 0.015 17.962 1.00 52.00 102 GLN B N 1
ATOM 2252 C CA . GLN B 1 102 ? 49.714 0.282 17.109 1.00 54.15 102 GLN B CA 1
ATOM 2253 C C . GLN B 1 102 ? 49.300 1.037 15.883 1.00 56.00 102 GLN B C 1
ATOM 2254 O O . GLN B 1 102 ? 50.041 1.849 15.374 1.00 55.70 102 GLN B O 1
ATOM 2260 N N . LYS B 1 103 ? 48.036 0.931 15.514 1.00 54.26 103 LYS B N 1
ATOM 2261 C CA . LYS B 1 103 ? 47.481 1.738 14.425 1.00 51.99 103 LYS B CA 1
ATOM 2262 C C . LYS B 1 103 ? 47.157 3.205 14.696 1.00 56.12 103 LYS B C 1
ATOM 2263 O O . LYS B 1 103 ? 47.168 3.984 13.786 1.00 54.59 103 LYS B O 1
ATOM 2265 N N . ASN B 1 104 ? 46.837 3.608 15.910 1.00 56.24 104 ASN B N 1
ATOM 2266 C CA . ASN B 1 104 ? 46.821 5.033 16.167 1.00 53.52 104 ASN B CA 1
ATOM 2267 C C . ASN B 1 104 ? 47.598 5.439 17.366 1.00 52.47 104 ASN B C 1
ATOM 2268 O O . ASN B 1 104 ? 47.179 5.304 18.478 1.00 49.61 104 ASN B O 1
ATOM 2273 N N . PRO B 1 105 ? 48.740 5.998 17.091 1.00 54.42 105 PRO B N 1
ATOM 2274 C CA . PRO B 1 105 ? 49.649 6.405 18.109 1.00 52.22 105 PRO B CA 1
ATOM 2275 C C . PRO B 1 105 ? 49.331 7.803 18.363 1.00 51.92 105 PRO B C 1
ATOM 2276 O O . PRO B 1 105 ? 49.585 8.247 19.419 1.00 53.96 105 PRO B O 1
ATOM 2280 N N . LEU B 1 106 ? 48.773 8.490 17.391 1.00 53.24 106 LEU B N 1
ATOM 2281 C CA . LEU B 1 106 ? 48.532 9.910 17.509 1.00 54.00 106 LEU B CA 1
ATOM 2282 C C . LEU B 1 106 ? 47.409 10.227 18.443 1.00 53.38 106 LEU B C 1
ATOM 2283 O O . LEU B 1 106 ? 47.392 11.242 19.073 1.00 51.89 106 LEU B O 1
ATOM 2288 N N . LEU B 1 107 ? 46.462 9.332 18.538 1.00 53.50 107 LEU B N 1
ATOM 2289 C CA . LEU B 1 107 ? 45.403 9.500 19.472 1.00 51.17 107 LEU B CA 1
ATOM 2290 C C . LEU B 1 107 ? 45.957 9.486 20.868 1.00 53.58 107 LEU B C 1
ATOM 2291 O O . LEU B 1 107 ? 45.780 10.406 21.605 1.00 54.52 107 LEU B O 1
ATOM 2296 N N . PHE B 1 108 ? 46.644 8.429 21.231 1.00 52.08 108 PHE B N 1
ATOM 2297 C CA . PHE B 1 108 ? 47.072 8.224 22.603 1.00 50.25 108 PHE B CA 1
ATOM 2298 C C . PHE B 1 108 ? 47.944 9.360 23.116 1.00 51.78 108 PHE B C 1
ATOM 2299 O O . PHE B 1 108 ? 47.785 9.792 24.249 1.00 53.52 108 PHE B O 1
ATOM 2307 N N . GLN B 1 109 ? 48.837 9.872 22.282 1.00 51.44 109 GLN B N 1
ATOM 2308 C CA . GLN B 1 109 ? 49.632 11.019 22.683 1.00 52.08 109 GLN B CA 1
ATOM 2309 C C . GLN B 1 109 ? 48.713 12.192 22.933 1.00 54.31 109 GLN B C 1
ATOM 2310 O O . GLN B 1 109 ? 48.904 12.944 23.878 1.00 56.42 109 GLN B O 1
ATOM 2316 N N . VAL B 1 110 ? 47.715 12.347 22.075 1.00 53.26 110 VAL B N 1
ATOM 2317 C CA . VAL B 1 110 ? 46.713 13.382 22.264 1.00 54.23 110 VAL B CA 1
ATOM 2318 C C . VAL B 1 110 ? 45.932 13.127 23.544 1.00 52.49 110 VAL B C 1
ATOM 2319 O O . VAL B 1 110 ? 45.610 14.054 24.274 1.00 51.98 110 VAL B O 1
ATOM 2323 N N . ILE B 1 111 ? 45.606 11.866 23.804 1.00 54.55 111 ILE B N 1
ATOM 2324 C CA . ILE B 1 111 ? 44.805 11.518 24.971 1.00 51.42 111 ILE B CA 1
ATOM 2325 C C . ILE B 1 111 ? 45.493 11.848 26.288 1.00 51.75 111 ILE B C 1
ATOM 2326 O O . ILE B 1 111 ? 44.886 12.411 27.185 1.00 53.88 111 ILE B O 1
ATOM 2331 N N . PHE B 1 112 ? 46.750 11.451 26.417 1.00 52.58 112 PHE B N 1
ATOM 2332 C CA . PHE B 1 112 ? 47.553 11.797 27.581 1.00 52.92 112 PHE B CA 1
ATOM 2333 C C . PHE B 1 112 ? 47.778 13.294 27.648 1.00 52.69 112 PHE B C 1
ATOM 2334 O O . PHE B 1 112 ? 47.796 13.892 28.716 1.00 53.17 112 PHE B O 1
ATOM 2342 N N . TRP B 1 113 ? 47.919 13.887 26.474 1.00 52.93 113 TRP B N 1
ATOM 2343 C CA . TRP B 1 113 ? 48.231 15.295 26.315 1.00 53.52 113 TRP B CA 1
ATOM 2344 C C . TRP B 1 113 ? 47.131 16.155 26.917 1.00 55.66 113 TRP B C 1
ATOM 2345 O O . TRP B 1 113 ? 47.396 17.151 27.583 1.00 56.41 113 TRP B O 1
ATOM 2356 N N . SER B 1 114 ? 45.893 15.729 26.713 1.00 54.47 114 SER B N 1
ATOM 2357 C CA . SER B 1 114 ? 44.725 16.451 27.181 1.00 52.54 114 SER B CA 1
ATOM 2358 C C . SER B 1 114 ? 44.342 16.051 28.596 1.00 53.62 114 SER B C 1
ATOM 2359 O O . SER B 1 114 ? 43.384 16.576 29.152 1.00 56.28 114 SER B O 1
ATOM 2362 N N . ARG B 1 115 ? 45.110 15.152 29.198 1.00 51.55 115 ARG B N 1
ATOM 2363 C CA . ARG B 1 115 ? 44.747 14.623 30.499 1.00 53.09 115 ARG B CA 1
ATOM 2364 C C . ARG B 1 115 ? 43.378 13.982 30.395 1.00 53.09 115 ARG B C 1
ATOM 2365 O O . ARG B 1 115 ? 42.532 14.144 31.265 1.00 56.53 115 ARG B O 1
ATOM 2373 N N . ALA B 1 116 ? 43.184 13.228 29.325 1.00 48.58 116 ALA B N 1
ATOM 2374 C CA . ALA B 1 116 ? 41.905 12.615 29.016 1.00 49.90 116 ALA B CA 1
ATOM 2375 C C . ALA B 1 116 ? 41.867 11.154 29.416 1.00 51.48 116 ALA B C 1
ATOM 2376 O O . ALA B 1 116 ? 40.993 10.415 28.988 1.00 51.01 116 ALA B O 1
ATOM 2378 N N . GLU B 1 117 ? 42.813 10.748 30.251 1.00 51.82 117 GLU B N 1
ATOM 2379 C CA . GLU B 1 117 ? 42.993 9.343 30.568 1.00 49.50 117 GLU B CA 1
ATOM 2380 C C . GLU B 1 117 ? 41.759 8.769 31.227 1.00 53.14 117 GLU B C 1
ATOM 2381 O O . GLU B 1 117 ? 41.377 7.636 30.962 1.00 54.98 117 GLU B O 1
ATOM 2387 N N . ASN B 1 118 ? 41.155 9.541 32.116 1.00 52.66 118 ASN B N 1
ATOM 2388 C CA . ASN B 1 118 ? 39.956 9.092 32.799 1.00 50.77 118 ASN B CA 1
ATOM 2389 C C . ASN B 1 118 ? 38.794 8.885 31.836 1.00 52.01 118 ASN B C 1
ATOM 2390 O O . ASN B 1 118 ? 38.031 7.938 31.978 1.00 50.51 118 ASN B O 1
ATOM 2395 N N . ILE B 1 119 ? 38.661 9.789 30.869 1.00 53.56 119 ILE B N 1
ATOM 2396 C CA . ILE B 1 119 ? 37.617 9.706 29.851 1.00 51.06 119 ILE B CA 1
ATOM 2397 C C . ILE B 1 119 ? 37.779 8.473 28.991 1.00 50.55 119 ILE B C 1
ATOM 2398 O O . ILE B 1 119 ? 36.814 7.806 28.648 1.00 50.10 119 ILE B O 1
ATOM 2403 N N . PHE B 1 120 ? 39.013 8.168 28.639 1.00 49.29 120 PHE B N 1
ATOM 2404 C CA . PHE B 1 120 ? 39.253 7.010 27.822 1.00 51.51 120 PHE B CA 1
ATOM 2405 C C . PHE B 1 120 ? 38.764 5.813 28.610 1.00 51.45 120 PHE B C 1
ATOM 2406 O O . PHE B 1 120 ? 38.079 4.954 28.077 1.00 52.03 120 PHE B O 1
ATOM 2414 N N . ILE B 1 121 ? 39.105 5.781 29.891 1.00 51.27 121 ILE B N 1
ATOM 2415 C CA . ILE B 1 121 ? 38.748 4.672 30.757 1.00 51.07 121 ILE B CA 1
ATOM 2416 C C . ILE B 1 121 ? 37.244 4.537 30.868 1.00 52.25 121 ILE B C 1
ATOM 2417 O O . ILE B 1 121 ? 36.710 3.437 30.847 1.00 53.91 121 ILE B O 1
ATOM 2422 N N . ASP B 1 122 ? 36.566 5.663 31.024 1.00 51.65 122 ASP B N 1
ATOM 2423 C CA . ASP B 1 122 ? 35.127 5.640 31.150 1.00 51.36 122 ASP B CA 1
ATOM 2424 C C . ASP B 1 122 ? 34.509 5.105 29.880 1.00 53.09 122 ASP B C 1
ATOM 2425 O O . ASP B 1 122 ? 33.590 4.297 29.923 1.00 54.32 122 ASP B O 1
ATOM 2430 N N . VAL B 1 123 ? 34.962 5.626 28.747 1.00 52.64 123 VAL B N 1
ATOM 2431 C CA . VAL B 1 123 ? 34.449 5.195 27.458 1.00 52.86 123 VAL B CA 1
ATOM 2432 C C . VAL B 1 123 ? 34.772 3.754 27.103 1.00 55.06 123 VAL B C 1
ATOM 2433 O O . VAL B 1 123 ? 33.906 3.007 26.669 1.00 56.50 123 VAL B O 1
ATOM 2437 N N . VAL B 1 124 ? 36.046 3.397 27.193 1.00 51.96 124 VAL B N 1
ATOM 2438 C CA . VAL B 1 124 ? 36.488 2.070 26.798 1.00 51.47 124 VAL B CA 1
ATOM 2439 C C . VAL B 1 124 ? 35.902 0.968 27.660 1.00 57.20 124 VAL B C 1
ATOM 2440 O O . VAL B 1 124 ? 35.495 -0.070 27.160 1.00 59.94 124 VAL B O 1
ATOM 2444 N N . SER B 1 125 ? 35.862 1.192 28.964 1.00 56.65 125 SER B N 1
ATOM 2445 C CA . SER B 1 125 ? 35.395 0.173 29.892 1.00 55.55 125 SER B CA 1
ATOM 2446 C C . SER B 1 125 ? 33.943 -0.193 29.641 1.00 57.83 125 SER B C 1
ATOM 2447 O O . SER B 1 125 ? 33.571 -1.357 29.700 1.00 59.42 125 SER B O 1
ATOM 2450 N N . GLY B 1 126 ? 33.133 0.797 29.349 1.00 57.49 126 GLY B N 1
ATOM 2451 C CA . GLY B 1 126 ? 31.737 0.560 29.120 1.00 57.99 126 GLY B CA 1
ATOM 2452 C C . GLY B 1 126 ? 31.473 -0.380 27.988 1.00 60.41 126 GLY B C 1
ATOM 2453 O O . GLY B 1 126 ? 30.545 -1.145 28.026 1.00 61.23 126 GLY B O 1
ATOM 2454 N N . GLU B 1 127 ? 32.283 -0.296 26.959 1.00 61.19 127 GLU B N 1
ATOM 2455 C CA . GLU B 1 127 ? 32.171 -1.166 25.824 1.00 60.99 127 GLU B CA 1
ATOM 2456 C C . GLU B 1 127 ? 32.686 -2.514 26.186 1.00 60.44 127 GLU B C 1
ATOM 2457 O O . GLU B 1 127 ? 32.304 -3.485 25.595 1.00 64.98 127 GLU B O 1
ATOM 2463 N N . ILE B 1 128 ? 33.553 -2.595 27.169 1.00 58.28 128 ILE B N 1
ATOM 2464 C CA . ILE B 1 128 ? 34.016 -3.894 27.562 1.00 60.93 128 ILE B CA 1
ATOM 2465 C C . ILE B 1 128 ? 32.922 -4.560 28.273 1.00 62.11 128 ILE B C 1
ATOM 2466 O O . ILE B 1 128 ? 32.797 -5.735 28.253 1.00 62.61 128 ILE B O 1
ATOM 2471 N N . LEU B 1 129 ? 32.114 -3.803 28.953 1.00 62.73 129 LEU B N 1
ATOM 2472 C CA . LEU B 1 129 ? 31.081 -4.457 29.667 1.00 65.05 129 LEU B CA 1
ATOM 2473 C C . LEU B 1 129 ? 30.142 -4.875 28.600 1.00 65.03 129 LEU B C 1
ATOM 2474 O O . LEU B 1 129 ? 30.034 -6.031 28.280 1.00 64.46 129 LEU B O 1
ATOM 2479 N N . ARG B 1 130 ? 29.496 -3.898 28.009 1.00 63.06 130 ARG B N 1
ATOM 2480 C CA . ARG B 1 130 ? 28.536 -4.156 26.974 1.00 63.40 130 ARG B CA 1
ATOM 2481 C C . ARG B 1 130 ? 28.932 -5.320 26.120 1.00 64.19 130 ARG B C 1
ATOM 2482 O O . ARG B 1 130 ? 28.166 -6.216 25.936 1.00 68.13 130 ARG B O 1
ATOM 2490 N N . ILE B 1 131 ? 30.126 -5.349 25.592 1.00 62.31 131 ILE B N 1
ATOM 2491 C CA . ILE B 1 131 ? 30.424 -6.488 24.780 1.00 65.52 131 ILE B CA 1
ATOM 2492 C C . ILE B 1 131 ? 30.276 -7.758 25.547 1.00 66.65 131 ILE B C 1
ATOM 2493 O O . ILE B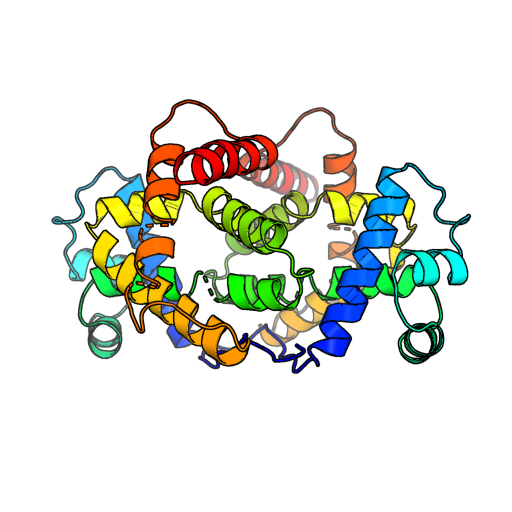 1 131 ? 29.804 -8.733 25.030 1.00 69.37 131 ILE B O 1
ATOM 2498 N N . SER B 1 132 ? 30.729 -7.781 26.777 1.00 64.84 132 SER B N 1
ATOM 2499 C CA . SER B 1 132 ? 30.716 -9.026 27.493 1.00 66.16 132 SER B CA 1
ATOM 2500 C C . SER B 1 132 ? 29.314 -9.402 27.831 1.00 67.74 132 SER B C 1
ATOM 2501 O O . SER B 1 132 ? 28.992 -10.558 27.954 1.00 68.42 132 SER B O 1
ATOM 2504 N N . LEU B 1 133 ? 28.461 -8.418 27.997 1.00 67.48 133 LEU B N 1
ATOM 2505 C CA . LEU B 1 133 ? 27.079 -8.775 28.280 1.00 67.47 133 LEU B CA 1
ATOM 2506 C C . LEU B 1 133 ? 26.432 -9.443 27.076 1.00 68.46 133 LEU B C 1
ATOM 2507 O O . LEU B 1 133 ? 25.680 -10.402 27.215 1.00 68.96 133 LEU B O 1
ATOM 2512 N N . LEU B 1 134 ? 26.732 -8.922 25.894 1.00 69.53 134 LEU B N 1
ATOM 2513 C CA . LEU B 1 134 ? 26.251 -9.481 24.636 1.00 68.89 134 LEU B CA 1
ATOM 2514 C C . LEU B 1 134 ? 26.789 -10.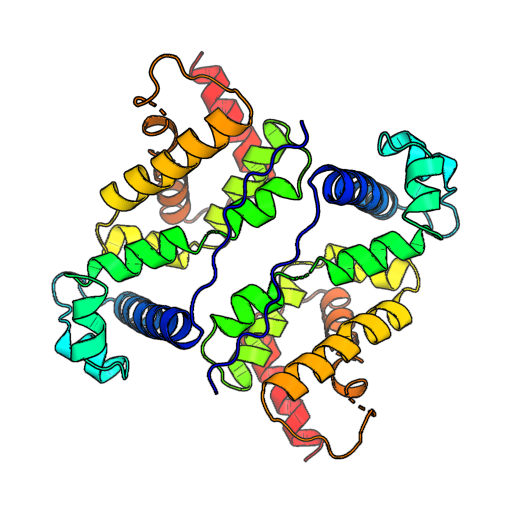884 24.411 1.00 69.86 134 LEU B C 1
ATOM 2515 O O . LEU B 1 134 ? 26.103 -11.744 23.871 1.00 72.01 134 LEU B O 1
ATOM 2520 N N . LYS B 1 135 ? 28.027 -11.101 24.830 1.00 68.41 135 LYS B N 1
ATOM 2521 C CA . LYS B 1 135 ? 28.735 -12.344 24.568 1.00 69.46 135 LYS B CA 1
ATOM 2522 C C . LYS B 1 135 ? 28.641 -13.363 25.697 1.00 71.70 135 LYS B C 1
ATOM 2523 O O . LYS B 1 135 ? 29.275 -14.411 25.641 1.00 71.07 135 LYS B O 1
ATOM 2529 N N . GLU B 1 136 ? 27.825 -13.078 26.700 1.00 72.09 136 GLU B N 1
ATOM 2530 C CA . GLU B 1 136 ? 27.643 -14.012 27.803 1.00 75.13 136 GLU B CA 1
ATOM 2531 C C . GLU B 1 136 ? 28.925 -14.372 28.551 1.00 74.81 136 GLU B C 1
ATOM 2532 O O . GLU B 1 136 ? 29.138 -15.528 28.896 1.00 72.14 136 GLU B O 1
ATOM 2538 N N . VAL B 1 137 ? 29.708 -13.368 28.919 1.00 73.44 137 VAL B N 1
ATOM 2539 C CA . VAL B 1 137 ? 30.845 -13.568 29.805 1.00 73.90 137 VAL B CA 1
ATOM 2540 C C . VAL B 1 137 ? 30.592 -12.991 31.178 1.00 75.70 137 VAL B C 1
ATOM 2541 O O . VAL B 1 137 ? 29.935 -11.975 31.311 1.00 74.00 137 VAL B O 1
ATOM 2545 N N . SER B 1 138 ? 31.137 -13.624 32.205 1.00 76.50 138 SER B N 1
ATOM 2546 C CA . SER B 1 138 ? 30.793 -13.260 33.564 1.00 75.11 138 SER B CA 1
ATOM 2547 C C . SER B 1 138 ? 31.961 -12.782 34.381 1.00 75.75 138 SER B C 1
ATOM 2548 O O . SER B 1 138 ? 33.020 -13.371 34.358 1.00 75.01 138 SER B O 1
ATOM 2551 N N . PHE B 1 139 ? 31.732 -11.704 35.119 1.00 74.96 139 PHE B N 1
ATOM 2552 C CA . PHE B 1 139 ? 32.782 -10.987 35.814 1.00 72.06 139 PHE B CA 1
ATOM 2553 C C . PHE B 1 139 ? 32.767 -11.053 37.327 1.00 71.98 139 PHE B C 1
ATOM 2554 O O . PHE B 1 139 ? 31.830 -10.649 37.972 1.00 70.09 139 PHE B O 1
ATOM 2562 N N . SER B 1 140 ? 33.856 -11.545 37.882 1.00 70.41 140 SER B N 1
ATOM 2563 C CA . SER B 1 140 ? 34.000 -11.594 39.300 1.00 70.75 140 SER B CA 1
ATOM 2564 C C . SER B 1 140 ? 33.269 -10.401 39.840 1.00 71.67 140 SER B C 1
ATOM 2565 O O . SER B 1 140 ? 32.400 -10.530 40.658 1.00 71.40 140 SER B O 1
ATOM 2568 N N . ASP B 1 141 ? 33.632 -9.217 39.390 1.00 70.50 141 ASP B N 1
ATOM 2569 C CA . ASP B 1 141 ? 33.055 -8.026 39.973 1.00 70.89 141 ASP B CA 1
ATOM 2570 C C . ASP B 1 141 ? 32.322 -7.109 39.043 1.00 70.40 141 ASP B C 1
ATOM 2571 O O . ASP B 1 141 ? 32.888 -6.463 38.197 1.00 69.83 141 ASP B O 1
ATOM 2576 N N . SER B 1 142 ? 31.029 -7.036 39.255 1.00 71.58 142 SER B N 1
ATOM 2577 C CA . SER B 1 142 ? 30.184 -6.166 38.485 1.00 70.93 142 SER B CA 1
ATOM 2578 C C . SER B 1 142 ? 30.963 -5.153 37.661 1.00 73.88 142 SER B C 1
ATOM 2579 O O . SER B 1 142 ? 30.742 -5.037 36.474 1.00 68.47 142 SER B O 1
ATOM 2582 N N . LYS B 1 143 ? 31.860 -4.408 38.293 1.00 74.09 143 LYS B N 1
ATOM 2583 C CA . LYS B 1 143 ? 32.382 -3.187 37.696 1.00 69.37 143 LYS B CA 1
ATOM 2584 C C . LYS B 1 143 ? 33.810 -2.843 38.000 1.00 66.01 143 LYS B C 1
ATOM 2585 O O . LYS B 1 143 ? 34.162 -1.706 38.015 1.00 63.88 143 LYS B O 1
ATOM 2587 N N . PHE B 1 144 ? 34.642 -3.823 38.227 1.00 65.24 144 PHE B N 1
ATOM 2588 C CA . PHE B 1 144 ? 36.011 -3.537 38.515 1.00 62.05 144 PHE B CA 1
ATOM 2589 C C . PHE B 1 144 ? 36.907 -4.237 37.544 1.00 62.30 144 PHE B C 1
ATOM 2590 O O . PHE B 1 144 ? 37.954 -3.759 37.221 1.00 63.12 144 PHE B O 1
ATOM 2606 N N . PRO B 1 146 ? 36.301 -4.733 34.478 1.00 58.63 146 PRO B N 1
ATOM 2607 C CA . PRO B 1 146 ? 36.336 -3.848 33.354 1.00 57.46 146 PRO B CA 1
ATOM 2608 C C . PRO B 1 146 ? 37.379 -2.788 33.512 1.00 57.04 146 PRO B C 1
ATOM 2609 O O . PRO B 1 146 ? 38.305 -2.754 32.763 1.00 57.98 146 PRO B O 1
ATOM 2613 N N . ASN B 1 147 ? 37.263 -1.919 34.476 1.00 57.81 147 ASN B N 1
ATOM 2614 C CA . ASN B 1 147 ? 38.290 -0.928 34.577 1.00 56.86 147 ASN B CA 1
ATOM 2615 C C . ASN B 1 147 ? 39.663 -1.538 34.518 1.00 57.13 147 ASN B C 1
ATOM 2616 O O . ASN B 1 147 ? 40.540 -0.977 33.930 1.00 55.28 147 ASN B O 1
ATOM 2621 N N . CYS B 1 148 ? 39.866 -2.700 35.106 1.00 57.86 148 CYS B N 1
ATOM 2622 C CA . CYS B 1 148 ? 41.199 -3.268 35.059 1.00 58.32 148 CYS B CA 1
ATOM 2623 C C . CYS B 1 148 ? 41.684 -3.486 33.648 1.00 57.23 148 CYS B C 1
ATOM 2624 O O . CYS B 1 148 ? 42.824 -3.180 33.329 1.00 55.33 148 CYS B O 1
ATOM 2627 N N . PHE B 1 149 ? 40.844 -4.062 32.802 1.00 57.08 149 PHE B N 1
ATOM 2628 C CA . PHE B 1 149 ? 41.268 -4.291 31.434 1.00 57.93 149 PHE B CA 1
ATOM 2629 C C . PHE B 1 149 ? 41.537 -2.978 30.710 1.00 55.68 149 PHE B C 1
ATOM 2630 O O . PHE B 1 149 ? 42.566 -2.823 30.065 1.00 53.90 149 PHE B O 1
ATOM 2638 N N . ALA B 1 150 ? 40.659 -2.019 30.889 1.00 53.40 150 ALA B N 1
ATOM 2639 C CA . ALA B 1 150 ? 40.817 -0.763 30.231 1.00 48.82 150 ALA B CA 1
ATOM 2640 C C . ALA B 1 150 ? 41.980 -0.016 30.769 1.00 51.02 150 ALA B C 1
ATOM 2641 O O . ALA B 1 150 ? 42.698 0.600 30.032 1.00 51.75 150 ALA B O 1
ATOM 2643 N N . ARG B 1 151 ? 42.149 -0.027 32.076 1.00 53.15 151 ARG B N 1
ATOM 2644 C CA . ARG B 1 151 ? 43.239 0.701 32.662 1.00 50.28 151 ARG B CA 1
ATOM 2645 C C . ARG B 1 151 ? 44.463 0.014 32.195 1.00 50.46 151 ARG B C 1
ATOM 2646 O O . ARG B 1 151 ? 45.447 0.619 31.982 1.00 52.17 151 ARG B O 1
ATOM 2659 N N . ILE B 1 153 ? 44.866 -1.529 29.314 1.00 48.47 153 ILE B N 1
ATOM 2660 C CA . ILE B 1 153 ? 45.143 -1.208 27.948 1.00 47.89 153 ILE B CA 1
ATOM 2661 C C . ILE B 1 153 ? 45.822 0.126 27.886 1.00 49.19 153 ILE B C 1
ATOM 2662 O O . ILE B 1 153 ? 46.867 0.282 27.306 1.00 47.04 153 ILE B O 1
ATOM 2667 N N . LEU B 1 154 ? 45.212 1.104 28.505 1.00 50.64 154 LEU B N 1
ATOM 2668 C CA . LEU B 1 154 ? 45.746 2.429 28.474 1.00 50.40 154 LEU B CA 1
ATOM 2669 C C . LEU B 1 154 ? 47.167 2.427 28.871 1.00 50.66 154 LEU B C 1
ATOM 2670 O O . LEU B 1 154 ? 47.948 3.144 28.360 1.00 51.51 154 LEU B O 1
ATOM 2675 N N . SER B 1 155 ? 47.512 1.627 29.838 1.00 51.72 155 SER B N 1
ATOM 2676 C CA . SER B 1 155 ? 48.854 1.674 30.322 1.00 50.70 155 SER B CA 1
ATOM 2677 C C . SER B 1 155 ? 49.696 0.926 29.378 1.00 50.00 155 SER B C 1
ATOM 2678 O O . SER B 1 155 ? 50.872 1.041 29.400 1.00 52.73 155 SER B O 1
ATOM 2681 N N . LEU B 1 156 ? 49.090 0.133 28.534 1.00 50.90 156 LEU B N 1
ATOM 2682 C CA . LEU B 1 156 ? 49.885 -0.580 27.573 1.00 51.84 156 LEU B CA 1
ATOM 2683 C C . LEU B 1 156 ? 50.198 0.380 26.506 1.00 52.38 156 LEU B C 1
ATOM 2684 O O . LEU B 1 156 ? 51.271 0.422 25.979 1.00 53.33 156 LEU B O 1
ATOM 2689 N N . ALA B 1 157 ? 49.207 1.158 26.171 1.00 49.02 157 ALA B N 1
ATOM 2690 C CA . ALA B 1 157 ? 49.422 2.141 25.128 1.00 47.79 157 ALA B CA 1
ATOM 2691 C C . ALA B 1 157 ? 50.558 3.074 25.501 1.00 49.88 157 ALA B C 1
ATOM 2692 O O . ALA B 1 157 ? 51.321 3.502 24.649 1.00 54.70 157 ALA B O 1
ATOM 2694 N N . ALA B 1 158 ? 50.586 3.454 26.771 1.00 49.84 158 ALA B N 1
ATOM 2695 C CA . ALA B 1 158 ? 51.529 4.431 27.296 1.00 51.98 158 ALA B CA 1
ATOM 2696 C C . ALA B 1 158 ? 52.968 3.970 27.222 1.00 53.04 158 ALA B C 1
ATOM 2697 O O . ALA B 1 158 ? 53.867 4.747 26.926 1.00 54.72 158 ALA B O 1
ATOM 2699 N N . GLU B 1 159 ? 53.210 2.727 27.547 1.00 52.57 159 GLU B N 1
ATOM 2700 C CA . GLU B 1 159 ? 54.539 2.207 27.580 1.00 54.10 159 GLU B CA 1
ATOM 2701 C C . GLU B 1 159 ? 55.070 2.228 26.196 1.00 58.54 159 GLU B C 1
ATOM 2702 O O . GLU B 1 159 ? 56.115 2.742 25.934 1.00 61.86 159 GLU B O 1
ATOM 2708 N N . ILE B 1 160 ? 54.330 1.648 25.287 1.00 57.63 160 ILE B N 1
ATOM 2709 C CA . ILE B 1 160 ? 54.724 1.610 23.905 1.00 55.19 160 ILE B CA 1
ATOM 2710 C C . ILE B 1 160 ? 55.176 2.940 23.368 1.00 57.55 160 ILE B C 1
ATOM 2711 O O . ILE B 1 160 ? 56.109 3.029 22.623 1.00 61.98 160 ILE B O 1
ATOM 2716 N N . GLN B 1 161 ? 54.480 3.985 23.716 1.00 55.18 161 GLN B N 1
ATOM 2717 C CA . GLN B 1 161 ? 54.746 5.253 23.128 1.00 57.39 161 GLN B CA 1
ATOM 2718 C C . GLN B 1 161 ? 55.903 5.921 23.759 1.00 62.07 161 GLN B C 1
ATOM 2719 O O . GLN B 1 161 ? 56.298 6.984 23.352 1.00 63.66 161 GLN B O 1
ATOM 2725 N N . GLN B 1 162 ? 56.449 5.319 24.783 1.00 63.05 162 GLN B N 1
ATOM 2726 C CA . GLN B 1 162 ? 57.414 6.027 25.565 1.00 65.20 162 GLN B CA 1
ATOM 2727 C C . GLN B 1 162 ? 58.737 5.396 25.323 1.00 67.30 162 GLN B C 1
ATOM 2728 O O . GLN B 1 162 ? 59.772 5.999 25.489 1.00 69.23 162 GLN B O 1
ATOM 2734 N N . SER B 1 163 ? 58.693 4.175 24.857 1.00 67.74 163 SER B N 1
ATOM 2735 C CA . SER B 1 163 ? 59.894 3.446 24.607 1.00 70.92 163 SER B CA 1
ATOM 2736 C C . SER B 1 163 ? 60.408 3.820 23.255 1.00 74.09 163 SER B C 1
ATOM 2737 O O . SER B 1 163 ? 59.660 3.880 22.299 1.00 71.51 163 SER B O 1
ATOM 2740 N N . ASN B 1 164 ? 61.702 4.075 23.168 1.00 79.83 164 ASN B N 1
ATOM 2741 C CA . ASN B 1 164 ? 62.324 4.194 21.849 1.00 78.49 164 ASN B CA 1
ATOM 2742 C C . ASN B 1 164 ? 62.079 3.006 20.921 1.00 76.02 164 ASN B C 1
ATOM 2743 O O . ASN B 1 164 ? 61.911 3.174 19.718 1.00 78.51 164 ASN B O 1
ATOM 2748 N N . LYS B 1 165 ? 62.053 1.814 21.501 1.00 72.80 165 LYS B N 1
ATOM 2749 C CA . LYS B 1 165 ? 62.004 0.571 20.745 1.00 72.95 165 LYS B CA 1
ATOM 2750 C C . LYS B 1 165 ? 60.684 0.363 20.026 1.00 74.50 165 LYS B C 1
ATOM 2751 O O . LYS B 1 165 ? 59.667 0.932 20.401 1.00 74.93 165 LYS B O 1
ATOM 2753 N N . ASP B 1 166 ? 60.698 -0.507 19.020 1.00 74.83 166 ASP B N 1
ATOM 2754 C CA . ASP B 1 166 ? 59.498 -0.862 18.270 1.00 69.96 166 ASP B CA 1
ATOM 2755 C C . ASP B 1 166 ? 59.110 -2.298 18.585 1.00 65.67 166 ASP B C 1
ATOM 2756 O O . ASP B 1 166 ? 59.937 -3.194 18.498 1.00 66.38 166 ASP B O 1
ATOM 2761 N N . TYR B 1 167 ? 57.873 -2.492 19.007 1.00 63.33 167 TYR B N 1
ATOM 2762 C CA . TYR B 1 167 ? 57.445 -3.804 19.427 1.00 63.86 167 TYR B CA 1
ATOM 2763 C C . TYR B 1 167 ? 56.462 -4.374 18.430 1.00 61.53 167 TYR B C 1
ATOM 2764 O O . TYR B 1 167 ? 55.403 -3.810 18.182 1.00 61.86 167 TYR B O 1
ATOM 2773 N N . THR B 1 168 ? 56.835 -5.494 17.839 1.00 60.96 168 THR B N 1
ATOM 2774 C CA . THR B 1 168 ? 55.953 -6.182 16.932 1.00 65.04 168 THR B CA 1
ATOM 2775 C C . THR B 1 168 ? 54.900 -6.812 17.793 1.00 62.24 168 THR B C 1
ATOM 2776 O O . THR B 1 168 ? 55.098 -6.984 18.985 1.00 63.06 168 THR B O 1
ATOM 2780 N N . ASN B 1 169 ? 53.790 -7.189 17.176 1.00 64.27 169 ASN B N 1
ATOM 2781 C CA . ASN B 1 169 ? 52.683 -7.787 17.890 1.00 63.10 169 ASN B CA 1
ATOM 2782 C C . ASN B 1 169 ? 53.133 -9.071 18.548 1.00 63.42 169 ASN B C 1
ATOM 2783 O O . ASN B 1 169 ? 52.681 -9.408 19.631 1.00 65.57 169 ASN B O 1
ATOM 2788 N N . ASP B 1 170 ? 53.975 -9.807 17.841 1.00 63.41 170 ASP B N 1
ATOM 2789 C CA . ASP B 1 170 ? 54.501 -11.054 18.343 1.00 63.10 170 ASP B CA 1
ATOM 2790 C C . ASP B 1 170 ? 55.298 -10.696 19.572 1.00 62.48 170 ASP B C 1
ATOM 2791 O O . ASP B 1 170 ? 55.298 -11.408 20.568 1.00 63.04 170 ASP B O 1
ATOM 2796 N N . GLN B 1 171 ? 55.984 -9.569 19.477 1.00 60.48 171 GLN B N 1
ATOM 2797 C CA . GLN B 1 171 ? 56.782 -9.077 20.570 1.00 61.58 171 GLN B CA 1
ATOM 2798 C C . GLN B 1 171 ? 55.904 -8.760 21.774 1.00 62.15 171 GLN B C 1
ATOM 2799 O O . GLN B 1 171 ? 56.190 -9.179 22.888 1.00 61.62 171 GLN B O 1
ATOM 2801 N N . LEU B 1 172 ? 54.869 -7.960 21.559 1.00 59.04 172 LEU B N 1
ATOM 2802 C CA . LEU B 1 172 ? 53.968 -7.570 22.635 1.00 58.48 172 LEU B CA 1
ATOM 2803 C C . LEU B 1 172 ? 53.172 -8.720 23.236 1.00 59.43 172 LEU B C 1
ATOM 2804 O O . LEU B 1 172 ? 53.010 -8.805 24.445 1.00 59.53 172 LEU B O 1
ATOM 2809 N N . VAL B 1 173 ? 52.652 -9.583 22.379 1.00 58.83 173 VAL B N 1
ATOM 2810 C CA . VAL B 1 173 ? 51.800 -10.675 22.817 1.00 59.92 173 VAL B CA 1
ATOM 2811 C C . VAL B 1 173 ? 52.583 -11.596 23.726 1.00 61.55 173 VAL B C 1
ATOM 2812 O O . VAL B 1 173 ? 52.060 -12.115 24.704 1.00 59.74 173 VAL B O 1
ATOM 2816 N N . GLU B 1 174 ? 53.854 -11.780 23.406 1.00 61.13 174 GLU B N 1
ATOM 2817 C CA . GLU B 1 174 ? 54.741 -12.555 24.250 1.00 60.79 174 GLU B CA 1
ATOM 2818 C C . GLU B 1 174 ? 54.871 -11.865 25.593 1.00 61.63 174 GLU B C 1
ATOM 2819 O O . GLU B 1 174 ? 54.913 -12.513 26.628 1.00 62.86 174 GLU B O 1
ATOM 2821 N N . LEU B 1 175 ? 54.945 -10.541 25.557 1.00 60.97 175 LEU B N 1
ATOM 2822 C CA . LEU B 1 175 ? 55.065 -9.740 26.765 1.00 59.91 175 LEU B CA 1
ATOM 2823 C C . LEU B 1 175 ? 53.847 -9.859 27.670 1.00 60.99 175 LEU B C 1
ATOM 2824 O O . LEU B 1 175 ? 53.977 -9.937 28.884 1.00 59.35 175 LEU B O 1
ATOM 2829 N N . ILE B 1 176 ? 52.694 -9.820 27.057 1.00 62.07 176 ILE B N 1
ATOM 2830 C CA . ILE B 1 176 ? 51.477 -9.825 27.791 1.00 61.87 176 ILE B CA 1
ATOM 2831 C C . ILE B 1 176 ? 51.256 -11.159 28.384 1.00 64.18 176 ILE B C 1
ATOM 2832 O O . ILE B 1 176 ? 50.197 -11.445 28.862 1.00 64.65 176 ILE B O 1
ATOM 2837 N N . GLN B 1 177 ? 52.248 -12.006 28.319 1.00 66.08 177 GLN B N 1
ATOM 2838 C CA . GLN B 1 177 ? 52.041 -13.372 28.722 1.00 67.14 177 GLN B CA 1
ATOM 2839 C C . GLN B 1 177 ? 53.095 -13.735 29.720 1.00 65.08 177 GLN B C 1
ATOM 2840 O O . GLN B 1 177 ? 52.872 -14.538 30.581 1.00 64.67 177 GLN B O 1
ATOM 2846 N N . GLU B 1 178 ? 54.237 -13.104 29.613 1.00 62.39 178 GLU B N 1
ATOM 2847 C CA . GLU B 1 178 ? 55.215 -13.254 30.626 1.00 63.14 178 GLU B CA 1
ATOM 2848 C C . GLU B 1 178 ? 54.561 -12.738 31.863 1.00 64.85 178 GLU B C 1
ATOM 2849 O O . GLU B 1 178 ? 54.693 -13.294 32.914 1.00 65.14 178 GLU B O 1
ATOM 2855 N N . ALA B 1 179 ? 53.825 -11.660 31.712 1.00 66.03 179 ALA B N 1
ATOM 2856 C CA . ALA B 1 179 ? 53.178 -10.991 32.819 1.00 62.33 179 ALA B CA 1
ATOM 2857 C C . ALA B 1 179 ? 52.051 -11.792 33.419 1.00 63.84 179 ALA B C 1
ATOM 2858 O O . ALA B 1 179 ? 51.996 -12.021 34.597 1.00 65.02 179 ALA B O 1
ATOM 2860 N N . ALA B 1 180 ? 51.129 -12.212 32.593 1.00 64.09 180 ALA B N 1
ATOM 2861 C CA . ALA B 1 180 ? 50.027 -12.977 33.080 1.00 63.99 180 ALA B CA 1
ATOM 2862 C C . ALA B 1 180 ? 50.533 -14.099 33.912 1.00 64.11 180 ALA B C 1
ATOM 2863 O O . ALA B 1 180 ? 49.932 -14.431 34.880 1.00 64.61 180 ALA B O 1
ATOM 2865 N N . ARG B 1 181 ? 51.638 -14.702 33.515 1.00 64.98 181 ARG B N 1
ATOM 2866 C CA . ARG B 1 181 ? 52.255 -15.773 34.279 1.00 65.81 181 ARG B CA 1
ATOM 2867 C C . ARG B 1 181 ? 52.663 -15.274 35.654 1.00 66.31 181 ARG B C 1
ATOM 2868 O O . ARG B 1 181 ? 52.577 -16.001 36.633 1.00 68.27 181 ARG B O 1
ATOM 2870 N N . PHE B 1 182 ? 53.112 -14.028 35.716 1.00 64.96 182 PHE B N 1
ATOM 2871 C CA . PHE B 1 182 ? 53.596 -13.441 36.955 1.00 61.63 182 PHE B CA 1
ATOM 2872 C C . PHE B 1 182 ? 52.486 -13.248 37.980 1.00 65.72 182 PHE B C 1
ATOM 2873 O O . PHE B 1 182 ? 52.677 -13.502 39.159 1.00 67.32 182 PHE B O 1
ATOM 2881 N N . LEU B 1 183 ? 51.322 -12.805 37.528 1.00 65.34 183 LEU B N 1
ATOM 2882 C CA . LEU B 1 183 ? 50.182 -12.643 38.414 1.00 65.18 183 LEU B CA 1
ATOM 2883 C C . LEU B 1 183 ? 49.684 -13.999 38.881 1.00 67.00 183 LEU B C 1
ATOM 2884 O O . LEU B 1 183 ? 48.978 -14.103 39.878 1.00 65.69 183 LEU B O 1
ATOM 2889 N N . GLN B 1 184 ? 50.054 -15.041 38.150 1.00 67.47 184 GLN B N 1
ATOM 2890 C CA . GLN B 1 184 ? 49.634 -16.387 38.496 1.00 70.26 184 GLN B CA 1
ATOM 2891 C C . GLN B 1 184 ? 48.219 -16.643 38.003 1.00 67.84 184 GLN B C 1
ATOM 2892 O O . GLN B 1 184 ? 47.604 -17.646 38.350 1.00 68.84 184 GLN B O 1
#

Solvent-accessible surface area: 20444 Å² total

Organism: Listeria innocua serovar 6a (strain ATCC BAA-680 / CLIP 11262) (NCBI:txid272626)

Sequence (358 aa):
NYVKVHQPLNVDLRTQKTQTKLYTVLERFYVEDRTFESISIKDLCEQARVSRATFYRHHKEIIQVIEVQILRTQYFSLEFDQIILTKENIQRLILRTIQKNPLLFQVIFWSRAENIFIDVVSGEILRISLLKEVSFSDSKFPNCFARILSLAAEIQQSNKDYTNDQLVELIQEAARFLQNYVKVHQPLNVDLRTQKTQTKLYTVLERFYVEDRTFESISIKDLCEQARVSRATFYRHHKEIIQVIEVQILRTQYFSLEFDQIILTKENIQRLILRTIQKNPLLFQVIFWSRAENIFIDVVSGEILRISLLKEVSFSDSKFPNCFARILSLAAEIQQSNKDYTNDQLVELIQEAARFLQ

CATH classification: 1.10.357.10

Nearest PDB structures (foldseek):
  3o60-assembly1_B  TM=9.932E-01  e=5.351E-20  Listeria innocua
  3lsj-assembly1_B  TM=4.311E-01  e=8.044E-03  Pseudomonas aeruginosa
  7w2q-assembly1_B  TM=5.201E-01  e=5.740E-02  Pseudomonas aeruginosa PAO1
  4xk4-assembly2_D  TM=5.462E-01  e=1.051E-01  Escherichia coli K-12
  2fd5-assembly1_A-2  TM=3.720E-01  e=5.458E-02  Pseudomonas aeruginosa PAO1

Secondary structure (DSSP, 8-state):
------------HHHHHHHHHHHHHHHHHHHTT--TTT--HHHHHHHHT--HHHHHHH-SSTHHHHHHHHHH--HHHHHHHTS---HHHHHHHHHHHHHH-HHHHHHHHHHT-HHHHHHHHHHHHHHHHHHTT---SSS---HHHH--HHHHHHHHH-SS---HHHHHHHHHHHHHHT-/------------HHHHHHHHHHHHHHHHHHHTT--GGG--HHHHHHHTT--HHHHHHH-S-THHHHHHHHHH--HHHHHHHHS---HHHHHHHHHHHHHH-HHHHHHHHHTT-HHHHHHHHHHHHHHHHHHTT---SSTT--HHHH--HHHHHHHTT-SS---HHHHHHHHHHHHHHH-

B-factor: mean 60.89, std 7.76, range [37.7, 103.98]

Foldseek 3Di:
DPFALQDDDPDDPVRVVLLVLLVVLLLVCVVVVHQLVPDDLVCSCVVSVHDSVVVCVVDPDSLVSLLVVLVVLSVLSVVVNVWDDDPLGNLLSLVVSLVVPLSSLVSCVSSVVLVSQLVVCLVSVLVSCVRVPHDDPPSNVSSVVSVSSVVSVVCNPDPDHDDSVRVVCVVVVVVVVVD/DQFQLQDPDDDDVVVVLLLCLLVVVVLVCVVVPDAPVPQDPCNRQVRSVHDVVRCVVVPVDSLVSLLVVLVVLSVLRVVVSVFDDDPVRNVLSLVCSLVVDLSSLCVCVRNVVLVSNLVSQLVSVVSVCVRVVDDDPDPRPSSVVSCSSVVSVVCNVDPDHADSVRVSVVVVVVVVVVD

InterPro domains:
  IPR009057 Homedomain-like superfamily [SSF46689] (15-78)

Radius of gyration: 22.09 Å; Cα contacts (8 Å, |Δi|>4): 288; chains: 2; bounding box: 39×61×60 Å